Protein AF-A0A485LCG0-F1 (afdb_monomer)

Secondary structure (DSSP, 8-state):
--S-PPPSSPPPHHHHHHHHHHHHHHHHHHHHHHHHHHTT--SHHHHHHHHHHHHH-TT-HHHHHHHHHHHHHHHHH-GGGHHHHHHHHHHHHHHHHHH-TT-HHHHHHHHHHHHTT-S-HHHHHHHHHHHHTT-TT-HHHHHHHHHHHHHTT--HHHHHHHHHHHHHH-TT-HHHHHHHHHHS-SSPPHHHHHHHHHHHHHHHHH-TT-HHHHHHHHHHHHHS---HHHHHHHHHHHHHHHHH-TT-HHHHHHHHHHHHHHTTT-S-HHHHHHHHHHHHHHHHHH-GGGHHHHHHHHHHTT-

Nearest PDB structures (foldseek):
  3c72-assembly1_A  TM=9.030E-01  e=5.458E-13  Rattus norvegicus
  3dra-assembly1_A  TM=8.305E-01  e=5.233E-08  Candida albicans
  3q78-assembly1_A  TM=8.149E-01  e=1.473E-07  Cryptococcus neoformans H99
  3q75-assembly1_A  TM=8.194E-01  e=2.580E-07  Cryptococcus neoformans H99
  4ydo-assembly1_A  TM=7.233E-01  e=8.409E-08  Candida albicans

Sequence (303 aa):
MHGIRKSDVPKTPEEEAAIATHVKQYKEVSSQVMAMKKDRQFDDHALKLSALVVVLNPEFWIIWAFRRDAILHLLRADESRKKELGDAEVKLTMEALMKNPKSYSAWFQRQWIVDQGMADLEKEIRLCDALLNKDERNFHCWNYRRYLSKLAKHAPEQNLAFAAQKITQNFSNYSALHQRTLSLPAPLSLDMFQEEVEMVKQAVFTEPYDQSNWFYYRWLVESFPLDDERLAEETSWIEELVQEEPKAKLAWVTLAHVLEQGMKTSTSPDALQSRCKDIYTSLVDMDVDHKHFYEDRLRALAV

Foldseek 3Di:
DPDDDDDPDDDDPVRVVVVVVVVVVLVVLVVVLVVCLVVVPQDPVNVVSLLVNCLVPVQPLVSLVSPVSSVVVVCVVPVVCLQVSLVVLCVSLVSSCVVPVLRPSSLVSNVVSVVVVSDDLVVLLVVLVVVCVVVVQNVSSLVSNVVSCVVVVPALVVLLVSLVVSCVVPVLRLSSLVSCVVSADQQHDPVRLVVLVVSLLVVCLVPVQRVSSLVSNLVSLVNDQDDPVNLCVVLVSLVVVCVVPVLSLSSLVSSLSSLVSCLVHDPDNPVSLVSSLVSLVVSLVNVVVCNVVSVVVNVVSVD

Structure (mmCIF, N/CA/C/O backbone):
data_AF-A0A485LCG0-F1
#
_entry.id   AF-A0A485LCG0-F1
#
loop_
_atom_site.group_PDB
_atom_site.id
_atom_site.type_symbol
_atom_site.label_atom_id
_atom_site.label_alt_id
_atom_site.label_comp_id
_atom_site.label_asym_id
_atom_site.label_entity_id
_atom_site.label_seq_id
_atom_site.pdbx_PDB_ins_code
_atom_site.Cartn_x
_atom_site.Cartn_y
_atom_site.Cartn_z
_atom_site.occupancy
_atom_site.B_iso_or_equiv
_atom_site.auth_seq_id
_atom_site.auth_comp_id
_atom_site.auth_asym_id
_atom_site.auth_atom_id
_atom_site.pdbx_PDB_model_num
ATOM 1 N N . MET A 1 1 ? -9.086 1.442 -17.944 1.00 56.84 1 MET A N 1
ATOM 2 C CA . MET A 1 1 ? -10.048 2.456 -18.432 1.00 56.84 1 MET A CA 1
ATOM 3 C C . MET A 1 1 ? -10.740 3.083 -17.229 1.00 56.84 1 MET A C 1
ATOM 5 O O . MET A 1 1 ? -11.738 2.549 -16.774 1.00 56.84 1 MET A O 1
ATOM 9 N N . HIS A 1 2 ? -10.196 4.168 -16.675 1.00 67.62 2 HIS A N 1
ATOM 10 C CA . HIS A 1 2 ? -10.807 4.890 -15.550 1.00 67.62 2 HIS A CA 1
ATOM 11 C C . HIS A 1 2 ? -10.712 6.395 -15.804 1.00 67.62 2 HIS A C 1
ATOM 13 O O . HIS A 1 2 ? -9.756 6.839 -16.435 1.00 67.62 2 HIS A O 1
ATOM 19 N N . GLY A 1 3 ? -11.698 7.169 -15.345 1.00 66.38 3 GLY A N 1
ATOM 20 C CA . GLY A 1 3 ? -11.656 8.638 -15.375 1.00 66.38 3 GLY A CA 1
ATOM 21 C C . GLY A 1 3 ? -11.806 9.304 -16.750 1.00 66.38 3 GLY A C 1
ATOM 22 O O . GLY A 1 3 ? -11.784 10.530 -16.820 1.00 66.38 3 GLY A O 1
ATOM 23 N N . ILE A 1 4 ? -11.989 8.543 -17.836 1.00 72.38 4 ILE A N 1
ATOM 24 C CA . ILE A 1 4 ? -12.269 9.113 -19.161 1.00 72.38 4 ILE A CA 1
ATOM 25 C C . ILE A 1 4 ? -13.719 9.594 -19.164 1.00 72.38 4 ILE A C 1
ATOM 27 O O . ILE A 1 4 ? -14.648 8.792 -19.283 1.00 72.38 4 ILE A O 1
ATOM 31 N N . ARG A 1 5 ? -13.913 10.906 -19.012 1.00 75.62 5 ARG A N 1
ATOM 32 C CA . ARG A 1 5 ? -15.220 11.529 -19.234 1.00 75.62 5 ARG A CA 1
ATOM 33 C C . ARG A 1 5 ? -15.597 11.305 -20.694 1.00 75.62 5 ARG A C 1
ATOM 35 O O . ARG A 1 5 ? -14.777 11.545 -21.581 1.00 75.62 5 ARG A O 1
ATOM 42 N N . LYS A 1 6 ? -16.816 10.827 -20.945 1.00 76.56 6 LYS A N 1
ATOM 43 C CA . LYS A 1 6 ? -17.349 10.824 -22.308 1.00 76.56 6 LYS A CA 1
ATOM 44 C C . LYS A 1 6 ? -17.389 12.282 -22.767 1.00 76.56 6 LYS A C 1
ATOM 46 O O . LYS A 1 6 ? -18.001 13.111 -22.103 1.00 76.56 6 LYS A O 1
ATOM 51 N N . SER A 1 7 ? -16.644 12.590 -23.824 1.00 76.75 7 SER A N 1
ATOM 52 C CA . SER A 1 7 ? -16.758 13.873 -24.506 1.00 76.75 7 SER A CA 1
ATOM 53 C C . SER A 1 7 ? -17.939 13.765 -25.453 1.00 76.75 7 SER A C 1
ATOM 55 O O . SER A 1 7 ? -17.928 12.902 -26.330 1.00 76.75 7 SER A O 1
ATOM 57 N N . ASP A 1 8 ? -18.927 14.636 -25.279 1.00 75.75 8 ASP A N 1
ATOM 58 C CA . ASP A 1 8 ? -20.034 14.777 -26.228 1.00 75.75 8 ASP A CA 1
ATOM 59 C C . ASP A 1 8 ? -19.600 15.542 -27.493 1.00 75.75 8 ASP A C 1
ATOM 61 O O . ASP A 1 8 ? -20.319 15.563 -28.489 1.00 75.75 8 ASP A O 1
ATOM 65 N N . VAL A 1 9 ? -18.401 16.141 -27.479 1.00 80.25 9 VAL A N 1
ATOM 66 C CA . VAL A 1 9 ? -17.780 16.749 -28.658 1.00 80.25 9 VAL A CA 1
ATOM 67 C C . VAL A 1 9 ? -17.084 15.649 -29.469 1.00 80.25 9 VAL A C 1
ATOM 69 O O . VAL A 1 9 ? -16.147 15.027 -28.945 1.00 80.25 9 VAL A O 1
ATOM 72 N N . PRO A 1 10 ? -17.522 15.386 -30.717 1.00 81.31 10 PRO A N 1
ATOM 73 C CA . PRO A 1 10 ? -16.840 14.459 -31.606 1.00 81.31 10 PRO A CA 1
ATOM 74 C C . PRO A 1 10 ? -15.455 15.000 -31.964 1.00 81.31 10 PRO A C 1
ATOM 76 O O . PRO A 1 10 ? -15.256 16.208 -32.086 1.00 81.31 10 PRO A O 1
ATOM 79 N N . LYS A 1 11 ? -14.495 14.090 -32.133 1.00 85.25 11 LYS A N 1
ATOM 80 C CA . LYS A 1 11 ? -13.145 14.450 -32.572 1.00 85.25 11 LYS A CA 1
ATOM 81 C C . LYS A 1 11 ? -13.205 15.023 -33.983 1.00 85.25 11 LYS A C 1
ATOM 83 O O . LYS A 1 11 ? -13.984 14.566 -34.817 1.00 85.25 11 LYS A O 1
ATOM 88 N N . THR A 1 12 ? -12.376 16.018 -34.249 1.00 91.00 12 THR A N 1
ATOM 89 C CA . THR A 1 12 ? -12.215 16.561 -35.598 1.00 91.00 12 THR A CA 1
ATOM 90 C C . THR A 1 12 ? -11.563 15.520 -36.523 1.00 91.00 12 THR A C 1
ATOM 92 O O . THR A 1 12 ? -10.814 14.660 -36.047 1.00 91.00 12 THR A O 1
ATOM 95 N N . PRO A 1 13 ? -11.769 15.600 -37.852 1.00 92.19 13 PRO A N 1
ATOM 96 C CA . PRO A 1 13 ? -11.096 14.707 -38.800 1.00 92.19 13 PRO A CA 1
ATOM 97 C C . PRO A 1 13 ? -9.563 14.723 -38.677 1.00 92.19 13 PRO A C 1
ATOM 99 O O . PRO A 1 13 ? -8.912 13.702 -38.891 1.00 92.19 13 PRO A O 1
ATOM 102 N N . GLU A 1 14 ? -8.979 15.865 -38.300 1.00 91.56 14 GLU A N 1
ATOM 103 C CA . GLU A 1 14 ? -7.538 16.008 -38.071 1.00 91.56 14 GLU A CA 1
ATOM 104 C C . GLU A 1 14 ? -7.075 15.232 -36.827 1.00 91.56 14 GLU A C 1
ATOM 106 O O . GLU A 1 14 ? -6.098 14.485 -36.890 1.00 91.56 14 GLU A O 1
ATOM 111 N N . GLU A 1 15 ? -7.808 15.329 -35.714 1.00 89.94 15 GLU A N 1
ATOM 112 C CA . GLU A 1 15 ? -7.524 14.558 -34.497 1.00 89.94 15 GLU A CA 1
ATOM 113 C C . GLU A 1 15 ? -7.682 13.051 -34.725 1.00 89.94 15 GLU A C 1
ATOM 115 O O . GLU A 1 15 ? -6.870 12.256 -34.244 1.00 89.94 15 GLU A O 1
ATOM 120 N N . GLU A 1 16 ? -8.704 12.634 -35.474 1.00 90.69 16 GLU A N 1
ATOM 121 C CA . GLU A 1 16 ? -8.892 11.230 -35.845 1.00 90.69 16 GLU A CA 1
ATOM 122 C C . GLU A 1 16 ? -7.749 10.717 -36.726 1.00 90.69 16 GLU A C 1
ATOM 124 O O . GLU A 1 16 ? -7.210 9.636 -36.464 1.00 90.69 16 GLU A O 1
ATOM 129 N N . ALA A 1 17 ? -7.316 11.506 -37.714 1.00 92.44 17 ALA A N 1
ATOM 130 C CA . ALA A 1 17 ? -6.179 11.174 -38.567 1.00 92.44 17 ALA A CA 1
ATOM 131 C C . ALA A 1 17 ? -4.861 11.088 -37.774 1.00 92.44 17 ALA A C 1
ATOM 133 O O . ALA A 1 17 ? -4.063 10.166 -37.987 1.00 92.44 17 ALA A O 1
ATOM 134 N N . ALA A 1 18 ? -4.643 11.993 -36.815 1.00 91.38 18 ALA A N 1
ATOM 135 C CA . ALA A 1 18 ? -3.481 11.966 -35.929 1.00 91.38 18 ALA A CA 1
ATOM 136 C C . ALA A 1 18 ? -3.475 10.712 -35.037 1.00 91.38 18 ALA A C 1
ATOM 138 O O . ALA A 1 18 ? -2.460 10.016 -34.940 1.00 91.38 18 ALA A O 1
ATOM 139 N N . ILE A 1 19 ? -4.620 10.357 -34.440 1.00 90.06 19 ILE A N 1
ATOM 140 C CA . ILE A 1 19 ? -4.762 9.126 -33.647 1.00 90.06 19 ILE A CA 1
ATOM 141 C C . ILE A 1 19 ? -4.516 7.892 -34.518 1.00 90.06 19 ILE A C 1
ATOM 143 O O . ILE A 1 19 ? -3.767 7.002 -34.113 1.00 90.06 19 ILE A O 1
ATOM 147 N N . ALA A 1 20 ? -5.104 7.830 -35.714 1.00 92.44 20 ALA A N 1
ATOM 148 C CA . ALA A 1 20 ? -4.915 6.713 -36.634 1.00 92.44 20 ALA A CA 1
ATOM 149 C C . ALA A 1 20 ? -3.439 6.543 -37.027 1.00 92.44 20 ALA A C 1
ATOM 151 O O . ALA A 1 20 ? -2.932 5.419 -37.060 1.00 92.44 20 ALA A O 1
ATOM 152 N N . THR A 1 21 ? -2.730 7.653 -37.249 1.00 93.06 21 THR A N 1
ATOM 153 C CA . THR A 1 21 ? -1.294 7.658 -37.556 1.00 93.06 21 THR A CA 1
ATOM 154 C C . THR A 1 21 ? -0.470 7.123 -36.385 1.00 93.06 21 THR A C 1
ATOM 156 O O . THR A 1 21 ? 0.323 6.200 -36.577 1.00 93.06 21 THR A O 1
ATOM 159 N N . HIS A 1 22 ? -0.708 7.609 -35.162 1.00 89.69 22 HIS A N 1
ATOM 160 C CA . HIS A 1 22 ? -0.037 7.092 -33.964 1.00 89.69 22 HIS A CA 1
ATOM 161 C C . HIS A 1 22 ? -0.319 5.602 -33.731 1.00 89.69 22 HIS A C 1
ATOM 163 O O . HIS A 1 22 ? 0.595 4.835 -33.429 1.00 89.69 22 HIS A O 1
ATOM 169 N N . VAL A 1 23 ? -1.566 5.157 -33.916 1.00 92.62 23 VAL A N 1
ATOM 170 C CA . VAL A 1 23 ? -1.937 3.738 -33.792 1.00 92.62 23 VAL A CA 1
ATOM 171 C C . VAL A 1 23 ? -1.219 2.892 -34.843 1.00 92.62 23 VAL A C 1
ATOM 173 O O . VAL A 1 23 ? -0.750 1.798 -34.524 1.00 92.62 23 VAL A O 1
ATOM 176 N N . LYS A 1 24 ? -1.107 3.380 -36.083 1.00 94.44 24 LYS A N 1
ATOM 177 C CA . LYS A 1 24 ? -0.379 2.690 -37.154 1.00 94.44 24 LYS A CA 1
ATOM 178 C C . LYS A 1 24 ? 1.103 2.539 -36.806 1.00 94.44 24 LYS A C 1
ATOM 180 O O . LYS A 1 24 ? 1.608 1.422 -36.854 1.00 94.44 24 LYS A O 1
ATOM 185 N N . GLN A 1 25 ? 1.760 3.621 -36.389 1.00 91.75 25 GLN A N 1
ATOM 186 C CA . GLN A 1 25 ? 3.169 3.604 -35.976 1.00 91.75 25 GLN A CA 1
ATOM 187 C C . GLN A 1 25 ? 3.399 2.656 -34.793 1.00 91.75 25 GLN A C 1
ATOM 189 O O . GLN A 1 25 ? 4.309 1.832 -34.821 1.00 91.75 25 GLN A O 1
ATOM 194 N N . TYR A 1 26 ? 2.532 2.699 -33.778 1.00 94.00 26 TYR A N 1
ATOM 195 C CA . TYR A 1 26 ? 2.613 1.780 -32.642 1.00 94.00 26 TYR A CA 1
ATOM 196 C C . TYR A 1 26 ? 2.467 0.314 -33.075 1.00 94.00 26 TYR A C 1
ATOM 198 O O . TYR A 1 26 ? 3.227 -0.546 -32.625 1.00 94.00 26 TYR A O 1
ATOM 206 N N . LYS A 1 27 ? 1.511 0.005 -33.960 1.00 94.88 27 LYS A N 1
ATOM 207 C CA . LYS A 1 27 ? 1.319 -1.353 -34.494 1.00 94.88 27 LYS A CA 1
ATOM 208 C C . LYS A 1 27 ? 2.540 -1.834 -35.270 1.00 94.88 27 LYS A C 1
ATOM 210 O O . LYS A 1 27 ? 2.922 -2.992 -35.135 1.00 94.88 27 LYS A O 1
ATOM 215 N N . GLU A 1 28 ? 3.156 -0.953 -36.048 1.00 95.56 28 GLU A N 1
ATOM 216 C CA . GLU A 1 28 ? 4.360 -1.264 -36.811 1.00 95.56 28 GLU A CA 1
ATOM 217 C C . GLU A 1 28 ? 5.534 -1.589 -35.879 1.00 95.56 28 GLU A C 1
ATOM 219 O O . GLU A 1 28 ? 6.076 -2.692 -35.942 1.00 95.56 28 GLU A O 1
ATOM 224 N N . VAL A 1 29 ? 5.856 -0.691 -34.942 1.00 95.62 29 VAL A N 1
ATOM 225 C CA . VAL A 1 29 ? 6.961 -0.891 -33.990 1.00 95.62 29 VAL A CA 1
ATOM 226 C C . VAL A 1 29 ? 6.715 -2.108 -33.093 1.00 95.62 29 VAL A C 1
ATOM 228 O O . VAL A 1 29 ? 7.612 -2.926 -32.902 1.00 95.62 29 VAL A O 1
ATOM 231 N N . SER A 1 30 ? 5.496 -2.296 -32.577 1.00 96.62 30 SER A N 1
ATOM 232 C CA . SER A 1 30 ? 5.182 -3.475 -31.755 1.00 96.62 30 SER A CA 1
ATOM 233 C C . SER A 1 30 ? 5.289 -4.786 -32.537 1.00 96.62 30 SER A C 1
ATOM 235 O O . SER A 1 30 ? 5.786 -5.770 -31.991 1.00 96.62 30 SER A O 1
ATOM 237 N N . SER A 1 31 ? 4.906 -4.807 -33.818 1.00 97.31 31 SER A N 1
ATOM 238 C CA . SER A 1 31 ? 5.065 -5.989 -34.677 1.00 97.31 31 SER A CA 1
ATOM 239 C C . SER A 1 31 ? 6.536 -6.311 -34.943 1.00 97.31 31 SER A C 1
ATOM 241 O O . SER A 1 31 ? 6.917 -7.479 -34.880 1.00 97.31 31 SER A O 1
ATOM 243 N N . GLN A 1 32 ? 7.376 -5.294 -35.168 1.00 97.62 32 GLN A N 1
ATOM 244 C CA . GLN A 1 32 ? 8.826 -5.474 -35.308 1.00 97.62 32 GLN A CA 1
ATOM 245 C C . GLN A 1 32 ? 9.438 -6.072 -34.034 1.00 97.62 32 GLN A C 1
ATOM 247 O O . GLN A 1 32 ? 10.143 -7.074 -34.107 1.00 97.62 32 GLN A O 1
ATOM 252 N N . VAL A 1 33 ? 9.104 -5.538 -32.854 1.00 98.00 33 VAL A N 1
ATOM 253 C CA . VAL A 1 33 ? 9.601 -6.076 -31.574 1.00 98.00 33 VAL A CA 1
ATOM 254 C C . VAL A 1 33 ? 9.124 -7.516 -31.344 1.00 98.00 33 VAL A C 1
ATOM 256 O O . VAL A 1 33 ? 9.877 -8.351 -30.845 1.00 98.00 33 VAL A O 1
ATOM 259 N N . MET A 1 34 ? 7.893 -7.852 -31.736 1.00 98.19 34 MET A N 1
ATOM 260 C CA . MET A 1 34 ? 7.388 -9.225 -31.641 1.00 98.19 34 MET A CA 1
ATOM 261 C C . MET A 1 34 ? 8.111 -10.191 -32.592 1.00 98.19 34 MET A C 1
ATOM 263 O O . MET A 1 34 ? 8.341 -11.343 -32.213 1.00 98.19 34 MET A O 1
ATOM 267 N N . ALA A 1 35 ? 8.505 -9.738 -33.786 1.00 98.19 35 ALA A N 1
ATOM 268 C CA . ALA A 1 35 ? 9.360 -10.509 -34.687 1.00 98.19 35 ALA A CA 1
ATOM 269 C C . ALA A 1 35 ? 10.759 -10.717 -34.082 1.00 98.19 35 ALA A C 1
ATOM 271 O O . ALA A 1 35 ? 11.200 -11.856 -33.968 1.00 98.19 35 ALA A O 1
ATOM 272 N N . MET A 1 36 ? 11.387 -9.661 -33.549 1.00 98.19 36 MET A N 1
ATOM 273 C CA . MET A 1 36 ? 12.672 -9.754 -32.834 1.00 98.19 36 MET A CA 1
ATOM 274 C C . MET A 1 36 ? 12.615 -10.751 -31.671 1.00 98.19 36 MET A C 1
ATOM 276 O O . MET A 1 36 ? 13.521 -11.564 -31.494 1.00 98.19 36 MET A O 1
ATOM 280 N N . LYS A 1 37 ? 11.516 -10.749 -30.904 1.00 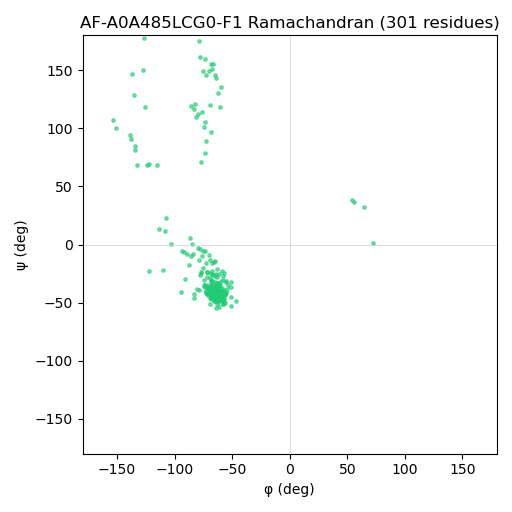97.88 37 LYS A N 1
ATOM 281 C CA . LYS A 1 37 ? 11.274 -11.736 -29.845 1.00 97.88 37 LYS A CA 1
ATOM 282 C C . LYS A 1 37 ? 11.216 -13.163 -30.392 1.00 97.88 37 LYS A C 1
ATOM 284 O O . LYS A 1 37 ? 11.772 -14.067 -29.768 1.00 97.88 37 LYS A O 1
ATOM 289 N N . LYS A 1 38 ? 10.514 -13.384 -31.507 1.00 97.81 38 LYS A N 1
ATOM 290 C CA . LYS A 1 38 ? 10.408 -14.703 -32.151 1.00 97.81 38 LYS A CA 1
ATOM 291 C C . LYS A 1 38 ? 11.780 -15.201 -32.608 1.00 97.81 38 LYS A C 1
ATOM 293 O O . LYS A 1 38 ? 12.104 -16.360 -32.364 1.00 97.81 38 LYS A O 1
ATOM 298 N N . ASP A 1 39 ? 12.582 -14.307 -33.173 1.00 97.88 39 ASP A N 1
ATOM 299 C CA . ASP A 1 39 ? 13.911 -14.612 -33.706 1.00 97.88 39 ASP A CA 1
ATOM 300 C C . ASP A 1 39 ? 15.010 -14.577 -32.627 1.00 97.88 39 ASP A C 1
ATOM 302 O O . ASP A 1 39 ? 16.174 -14.846 -32.911 1.00 97.88 39 ASP A O 1
ATOM 306 N N . ARG A 1 40 ? 14.639 -14.299 -31.365 1.00 97.31 40 ARG A N 1
ATOM 307 C CA . ARG A 1 40 ? 15.541 -14.192 -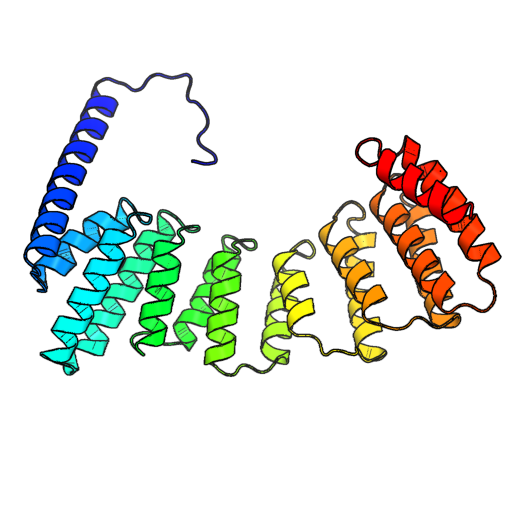30.204 1.00 97.31 40 ARG A CA 1
ATOM 308 C C . ARG A 1 40 ? 16.669 -13.175 -30.420 1.00 97.31 40 ARG A C 1
ATOM 310 O O . ARG A 1 40 ? 17.791 -13.377 -29.959 1.00 97.31 40 ARG A O 1
ATOM 317 N N . GLN A 1 41 ? 16.363 -12.078 -31.106 1.00 97.81 41 GLN A N 1
ATOM 318 C CA . GLN A 1 41 ? 17.291 -10.972 -31.304 1.00 97.81 41 GLN A CA 1
ATOM 319 C C . GLN A 1 41 ? 17.430 -10.178 -29.999 1.00 97.81 41 GLN A C 1
ATOM 321 O O . GLN A 1 41 ? 16.525 -9.448 -29.597 1.00 97.81 41 GLN A O 1
ATOM 326 N N . PHE A 1 42 ? 18.564 -10.352 -29.323 1.00 98.06 42 PHE A N 1
ATOM 327 C CA . PHE A 1 42 ? 18.849 -9.785 -28.005 1.00 98.06 42 PHE A CA 1
ATOM 328 C C . PHE A 1 42 ? 20.008 -8.785 -28.074 1.00 98.06 42 PHE A C 1
ATOM 330 O O . PHE A 1 42 ? 21.099 -9.041 -27.573 1.00 98.06 42 PHE A O 1
ATOM 337 N N . ASP A 1 43 ? 19.769 -7.649 -28.724 1.00 97.69 43 ASP A N 1
ATOM 338 C CA . ASP A 1 43 ? 20.755 -6.585 -28.915 1.00 97.69 43 ASP A CA 1
ATOM 339 C C . ASP A 1 43 ? 20.238 -5.211 -28.441 1.00 97.69 43 ASP A C 1
ATOM 341 O O . ASP A 1 43 ? 19.093 -5.046 -28.005 1.00 97.69 43 ASP A O 1
ATOM 345 N N . ASP A 1 44 ? 21.092 -4.190 -28.526 1.00 98.00 44 ASP A N 1
ATOM 346 C CA . ASP A 1 44 ? 20.736 -2.822 -28.133 1.00 98.00 44 ASP A CA 1
ATOM 347 C C . ASP A 1 44 ? 19.628 -2.219 -29.010 1.00 98.00 44 ASP A C 1
ATOM 349 O O . ASP A 1 44 ? 18.897 -1.324 -28.575 1.00 98.00 44 ASP A O 1
ATOM 353 N N . HIS A 1 45 ? 19.478 -2.692 -30.250 1.00 97.81 45 HIS A N 1
ATOM 354 C CA . HIS A 1 45 ? 18.411 -2.240 -31.135 1.00 97.81 45 HIS A CA 1
ATOM 355 C C . HIS A 1 45 ? 17.048 -2.756 -30.656 1.00 97.81 45 HIS A C 1
ATOM 357 O O . HIS A 1 45 ? 16.099 -1.971 -30.543 1.00 97.81 45 HIS A O 1
ATOM 363 N N . ALA A 1 46 ? 16.978 -4.028 -30.259 1.00 97.56 46 ALA A N 1
ATOM 364 C CA . ALA A 1 46 ? 15.807 -4.627 -29.637 1.00 97.56 46 ALA A CA 1
ATOM 365 C C . ALA A 1 46 ? 15.405 -3.894 -28.347 1.00 97.56 46 ALA A C 1
ATOM 367 O O . ALA A 1 46 ? 14.217 -3.612 -28.145 1.00 97.56 46 ALA A O 1
ATOM 368 N N . LEU A 1 47 ? 16.368 -3.511 -27.497 1.00 98.38 47 LEU A N 1
ATOM 369 C CA . LEU A 1 47 ? 16.090 -2.700 -26.304 1.00 98.38 47 LEU A CA 1
ATOM 370 C C . LEU A 1 47 ? 15.582 -1.294 -26.652 1.00 98.38 47 LEU A C 1
ATOM 372 O O . LEU A 1 47 ? 14.672 -0.798 -25.989 1.00 98.38 47 LEU A O 1
ATOM 376 N N . LYS A 1 48 ? 16.096 -0.644 -27.698 1.00 98.06 48 LYS A N 1
ATOM 377 C CA . LYS A 1 48 ? 15.608 0.683 -28.112 1.00 98.06 48 LYS A CA 1
ATOM 378 C C . LYS A 1 48 ? 14.165 0.640 -28.616 1.00 98.06 48 LYS A C 1
ATOM 380 O O . LYS A 1 48 ? 13.343 1.431 -28.161 1.00 98.06 48 LYS A O 1
ATOM 385 N N . LEU A 1 49 ? 13.826 -0.292 -29.510 1.00 97.69 49 LEU A N 1
ATOM 386 C CA . LEU A 1 49 ? 12.464 -0.377 -30.053 1.00 97.69 49 LEU A CA 1
ATOM 387 C C . LEU A 1 49 ? 11.447 -0.827 -29.004 1.00 97.69 49 LEU A C 1
ATOM 389 O O . LEU A 1 49 ? 10.365 -0.249 -28.901 1.00 97.69 49 LEU A O 1
ATOM 393 N N . SER A 1 50 ? 11.793 -1.822 -28.184 1.00 98.12 50 SER A N 1
ATOM 394 C CA . SER A 1 50 ? 10.885 -2.293 -27.134 1.00 98.12 50 SER A CA 1
ATOM 395 C C . SER A 1 50 ? 10.620 -1.234 -26.059 1.00 98.12 50 SER A C 1
ATOM 397 O O . SER A 1 50 ? 9.530 -1.238 -25.490 1.00 98.12 50 SER A O 1
ATOM 399 N N . ALA A 1 51 ? 11.545 -0.292 -25.826 1.00 98.12 51 ALA A N 1
ATOM 400 C CA . ALA A 1 51 ? 11.338 0.829 -24.908 1.00 98.12 51 ALA A CA 1
ATOM 401 C C . ALA A 1 51 ? 10.183 1.734 -25.370 1.00 98.12 51 ALA A C 1
ATOM 403 O O . ALA A 1 51 ? 9.302 2.068 -24.580 1.00 98.12 51 ALA A O 1
ATOM 404 N N . LEU A 1 52 ? 10.125 2.053 -26.669 1.00 96.31 52 LEU A N 1
ATOM 405 C CA . LEU A 1 52 ? 9.040 2.854 -27.250 1.00 96.31 52 LEU A CA 1
ATOM 406 C C . LEU A 1 52 ? 7.671 2.194 -27.034 1.00 96.31 52 LEU A C 1
ATOM 408 O O . LEU A 1 52 ? 6.693 2.864 -26.702 1.00 96.31 52 LEU A O 1
ATOM 412 N N . VAL A 1 53 ? 7.609 0.869 -27.188 1.00 97.25 53 VAL A N 1
ATOM 413 C CA . VAL A 1 53 ? 6.363 0.108 -27.038 1.00 97.25 53 VAL A CA 1
ATOM 414 C C . VAL A 1 53 ? 5.864 0.144 -25.596 1.00 97.25 53 VAL A C 1
ATOM 416 O O . VAL A 1 53 ? 4.683 0.405 -25.373 1.00 97.25 53 VAL A O 1
ATOM 419 N N . VAL A 1 54 ? 6.743 -0.082 -24.616 1.00 97.56 54 VAL A N 1
ATOM 420 C CA . VAL A 1 54 ? 6.330 -0.166 -23.206 1.00 97.56 54 VAL A CA 1
ATOM 421 C C . VAL A 1 54 ? 6.046 1.190 -22.566 1.00 97.56 54 VAL A C 1
ATOM 423 O O . VAL A 1 54 ? 5.248 1.254 -21.638 1.00 97.56 54 VAL A O 1
ATOM 426 N N . VAL A 1 55 ? 6.621 2.289 -23.067 1.00 95.69 55 VAL A N 1
ATOM 427 C CA . VAL A 1 55 ? 6.221 3.640 -22.626 1.00 95.69 55 VAL A CA 1
ATOM 428 C C . VAL A 1 55 ? 4.812 3.973 -23.116 1.00 95.69 55 VAL A C 1
ATOM 430 O O . VAL A 1 55 ? 4.018 4.553 -22.376 1.00 95.69 55 VAL A O 1
ATOM 433 N N . LEU A 1 56 ? 4.483 3.600 -24.356 1.00 92.94 56 LEU A N 1
ATOM 434 C CA . LEU A 1 56 ? 3.158 3.844 -24.933 1.00 92.94 56 LEU A CA 1
ATOM 435 C C . LEU A 1 56 ? 2.088 2.916 -24.350 1.00 92.94 56 LEU A C 1
ATOM 437 O O . LEU A 1 56 ? 0.954 3.345 -24.141 1.00 92.94 56 LEU A O 1
ATOM 441 N N . ASN A 1 57 ? 2.445 1.664 -24.067 1.00 94.81 57 ASN A N 1
ATOM 442 C CA . ASN A 1 57 ? 1.569 0.691 -23.432 1.00 94.81 57 ASN A CA 1
ATOM 443 C C . ASN A 1 57 ? 2.298 -0.058 -22.301 1.00 94.81 57 ASN A C 1
ATOM 445 O O . ASN A 1 57 ? 2.777 -1.179 -22.512 1.00 94.81 57 ASN A O 1
ATOM 449 N N . PRO A 1 58 ? 2.336 0.523 -21.086 1.00 96.56 58 PRO A N 1
ATOM 450 C CA . PRO A 1 58 ? 2.963 -0.104 -19.925 1.00 96.56 58 PRO A CA 1
ATOM 451 C C . PRO A 1 58 ? 2.394 -1.482 -19.573 1.00 96.56 58 PRO A C 1
ATOM 453 O O . PRO A 1 58 ? 3.117 -2.293 -19.009 1.00 96.56 58 PRO A O 1
ATOM 456 N N . GLU A 1 59 ? 1.151 -1.796 -19.955 1.00 95.50 59 GLU A N 1
ATOM 457 C CA . GLU A 1 59 ? 0.520 -3.102 -19.699 1.00 95.50 59 GLU A CA 1
ATOM 458 C C . GLU A 1 59 ? 0.950 -4.208 -20.667 1.00 95.50 59 GLU A C 1
ATOM 460 O O . GLU A 1 59 ? 0.530 -5.358 -20.513 1.00 95.50 59 GLU A O 1
ATOM 465 N N . PHE A 1 60 ? 1.777 -3.909 -21.673 1.00 96.56 60 PHE A N 1
ATOM 466 C CA . PHE A 1 60 ? 2.213 -4.917 -22.634 1.00 96.56 60 PHE A CA 1
ATOM 467 C C . PHE A 1 60 ? 3.300 -5.835 -22.045 1.00 96.56 60 PHE A C 1
ATOM 469 O O . PHE A 1 60 ? 4.467 -5.811 -22.437 1.00 96.56 60 PHE A O 1
ATOM 476 N N . TRP A 1 61 ? 2.897 -6.687 -21.102 1.00 97.31 61 TRP A N 1
ATOM 477 C CA . TRP A 1 61 ? 3.766 -7.543 -20.290 1.00 97.31 61 TRP A CA 1
ATOM 478 C C . TRP A 1 61 ? 4.704 -8.450 -21.103 1.00 97.31 61 TRP A C 1
ATOM 480 O O . TRP A 1 61 ? 5.824 -8.719 -20.670 1.00 97.31 61 TRP A O 1
ATOM 490 N N . ILE A 1 62 ? 4.286 -8.889 -22.297 1.00 98.12 62 ILE A N 1
ATOM 491 C CA . ILE A 1 62 ? 5.100 -9.727 -23.195 1.00 98.12 62 ILE A CA 1
ATOM 492 C C . ILE A 1 62 ? 6.383 -8.998 -23.605 1.00 98.12 62 ILE A C 1
ATOM 494 O O . ILE A 1 62 ? 7.444 -9.619 -23.692 1.00 98.12 62 ILE A O 1
ATOM 498 N N . ILE A 1 63 ? 6.302 -7.685 -23.828 1.00 98.31 63 ILE A N 1
ATOM 499 C CA . ILE A 1 63 ? 7.459 -6.880 -24.212 1.00 98.31 63 ILE A CA 1
ATOM 500 C C . ILE A 1 63 ? 8.388 -6.692 -23.016 1.00 98.31 63 ILE A C 1
ATOM 502 O O . ILE A 1 63 ? 9.591 -6.865 -23.167 1.00 98.31 63 ILE A O 1
ATOM 506 N N . TRP A 1 64 ? 7.855 -6.452 -21.814 1.00 98.50 64 TRP A N 1
ATOM 507 C CA . TRP A 1 64 ? 8.670 -6.440 -20.594 1.00 98.50 64 TRP A CA 1
ATOM 508 C C . TRP A 1 64 ? 9.401 -7.770 -20.367 1.00 98.50 64 TRP A C 1
ATOM 510 O O . TRP A 1 64 ? 10.575 -7.770 -20.012 1.00 98.50 64 TRP A O 1
ATOM 520 N N . ALA A 1 65 ? 8.749 -8.908 -20.624 1.00 98.44 65 ALA A N 1
ATOM 521 C CA . ALA A 1 65 ? 9.397 -10.218 -20.554 1.00 98.44 65 ALA A CA 1
ATOM 522 C C . ALA A 1 65 ? 10.541 -10.358 -21.568 1.00 98.44 65 ALA A C 1
ATOM 524 O O . ALA A 1 65 ? 11.648 -10.731 -21.190 1.00 98.44 65 ALA A O 1
ATOM 525 N N . PHE A 1 66 ? 10.303 -9.974 -22.825 1.00 98.56 66 PHE A N 1
ATOM 526 C CA . PHE A 1 66 ? 11.342 -9.947 -23.855 1.00 98.56 66 PHE A CA 1
ATOM 527 C C . PHE A 1 66 ? 12.525 -9.045 -23.475 1.00 98.56 66 PHE A C 1
ATOM 529 O O . PHE A 1 66 ? 13.675 -9.427 -23.673 1.00 98.56 66 PHE A O 1
ATOM 536 N N . ARG A 1 67 ? 12.260 -7.877 -22.877 1.00 98.50 67 ARG A N 1
ATOM 537 C CA . ARG A 1 67 ? 13.312 -6.978 -22.389 1.00 98.50 67 ARG A CA 1
ATOM 538 C C . ARG A 1 67 ? 14.186 -7.632 -21.326 1.00 98.50 67 ARG A C 1
ATOM 540 O O . ARG A 1 67 ? 15.402 -7.508 -21.408 1.00 98.50 67 ARG A O 1
ATOM 547 N N . ARG A 1 68 ? 13.597 -8.349 -20.361 1.00 98.69 68 ARG A N 1
ATOM 548 C CA . ARG A 1 68 ? 14.371 -9.094 -19.352 1.00 98.69 68 ARG A CA 1
ATOM 549 C C . ARG A 1 68 ? 15.274 -10.139 -19.998 1.00 98.69 68 ARG A C 1
ATOM 551 O O . ARG A 1 68 ? 16.451 -10.197 -19.657 1.00 98.69 68 ARG A O 1
ATOM 558 N N . ASP A 1 69 ? 14.754 -10.906 -20.956 1.00 98.62 69 ASP A N 1
ATOM 559 C CA . ASP A 1 69 ? 15.546 -11.903 -21.688 1.00 98.62 69 ASP A CA 1
ATOM 560 C C . ASP A 1 69 ? 16.722 -11.252 -22.433 1.00 98.62 69 ASP A C 1
ATOM 562 O O . ASP A 1 69 ? 17.852 -11.740 -22.353 1.00 98.62 69 ASP A O 1
ATOM 566 N N . ALA A 1 70 ? 16.477 -10.120 -23.102 1.00 98.62 70 ALA A N 1
ATOM 567 C CA . ALA A 1 70 ? 17.505 -9.370 -23.816 1.00 98.62 70 ALA A CA 1
ATOM 568 C C . ALA A 1 70 ? 18.576 -8.798 -22.870 1.00 98.62 70 ALA A C 1
ATOM 570 O O . ALA A 1 70 ? 19.767 -8.969 -23.122 1.00 98.62 70 ALA A O 1
ATOM 571 N N . ILE A 1 71 ? 18.176 -8.185 -21.750 1.00 98.75 71 ILE A N 1
ATOM 572 C CA . ILE A 1 71 ? 19.105 -7.660 -20.737 1.00 98.75 71 ILE A CA 1
ATOM 573 C C . ILE A 1 71 ? 19.970 -8.792 -20.171 1.00 98.75 71 ILE A C 1
ATOM 575 O O . ILE A 1 71 ? 21.190 -8.664 -20.126 1.00 98.75 71 ILE A O 1
ATOM 579 N N . LEU A 1 72 ? 19.371 -9.923 -19.786 1.00 98.62 72 LEU A N 1
ATOM 580 C CA . LEU A 1 72 ? 20.123 -11.066 -19.260 1.00 98.62 72 LEU A CA 1
ATOM 581 C C . LEU A 1 72 ? 21.088 -11.652 -20.295 1.00 98.62 72 LEU A C 1
ATOM 583 O O . LEU A 1 72 ? 22.182 -12.077 -19.931 1.00 98.62 72 LEU A O 1
ATOM 587 N N . HIS A 1 73 ? 20.706 -11.684 -21.573 1.00 98.56 73 HIS A N 1
ATOM 588 C CA . HIS A 1 73 ? 21.602 -12.109 -22.646 1.00 98.56 73 HIS A CA 1
ATOM 589 C C . HIS A 1 73 ? 22.816 -11.179 -22.769 1.00 98.56 73 HIS A C 1
ATOM 591 O O . HIS A 1 73 ? 23.947 -11.662 -22.780 1.00 98.56 73 HIS A O 1
ATOM 597 N N . LEU A 1 74 ? 22.590 -9.863 -22.792 1.00 98.44 74 LEU A N 1
ATOM 598 C CA . LEU A 1 74 ? 23.660 -8.867 -22.882 1.00 98.44 74 LEU A CA 1
ATOM 599 C C . LEU A 1 74 ? 24.599 -8.918 -21.672 1.00 98.44 74 LEU A C 1
ATOM 601 O O . LEU A 1 74 ? 25.808 -8.856 -21.851 1.00 98.44 74 LEU A O 1
ATOM 605 N N . LEU A 1 75 ? 24.072 -9.118 -20.460 1.00 98.25 75 LEU A N 1
ATOM 606 C CA . LEU A 1 75 ? 24.892 -9.246 -19.248 1.00 98.25 75 LEU A CA 1
ATOM 607 C C . LEU A 1 75 ? 25.724 -10.529 -19.207 1.00 98.25 75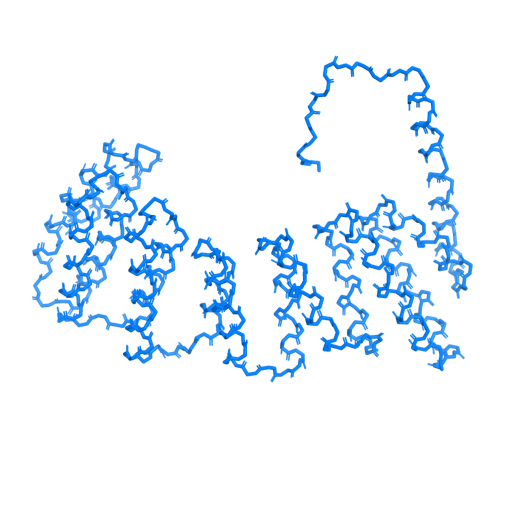 LEU A C 1
ATOM 609 O O . LEU A 1 75 ? 26.808 -10.532 -18.634 1.00 98.25 75 LEU A O 1
ATOM 613 N N . ARG A 1 76 ? 25.243 -11.621 -19.813 1.00 98.19 76 ARG A N 1
ATOM 614 C CA . ARG A 1 76 ? 26.047 -12.844 -19.971 1.00 98.19 76 ARG A CA 1
ATOM 615 C C . ARG A 1 76 ? 27.201 -12.647 -20.948 1.00 98.19 76 ARG A C 1
ATOM 617 O O . ARG A 1 76 ? 28.217 -13.318 -20.806 1.00 98.19 76 ARG A O 1
ATOM 624 N N . ALA A 1 77 ? 27.020 -11.787 -21.949 1.00 97.88 77 ALA A N 1
ATOM 625 C CA . ALA A 1 77 ? 28.064 -11.451 -22.908 1.00 97.88 77 ALA A CA 1
ATOM 626 C C . ALA A 1 77 ? 29.071 -10.444 -22.328 1.00 97.88 77 ALA A C 1
ATOM 628 O O . ALA A 1 77 ? 30.268 -10.581 -22.566 1.00 97.88 77 ALA A O 1
ATOM 629 N N . ASP A 1 78 ? 28.594 -9.460 -21.562 1.00 97.88 78 ASP A N 1
ATOM 630 C CA . ASP A 1 78 ? 29.412 -8.430 -20.925 1.00 97.88 78 ASP A CA 1
ATOM 631 C C . ASP A 1 78 ? 28.766 -7.925 -19.621 1.00 97.88 78 ASP A C 1
ATOM 633 O O . ASP A 1 78 ? 27.860 -7.084 -19.616 1.00 97.88 78 ASP A O 1
ATOM 637 N N . GLU A 1 79 ? 29.260 -8.424 -18.486 1.00 97.56 79 GLU A N 1
ATOM 638 C CA . GLU A 1 79 ? 28.768 -8.050 -17.157 1.00 97.56 79 GLU A CA 1
ATOM 639 C C . GLU A 1 79 ? 29.087 -6.587 -16.798 1.00 97.56 79 GLU A C 1
ATOM 641 O O . GLU A 1 79 ? 28.373 -5.974 -15.999 1.00 97.56 79 GLU A O 1
ATOM 646 N N . SER A 1 80 ? 30.101 -5.971 -17.421 1.00 98.06 80 SER A N 1
ATOM 647 C CA . SER A 1 80 ? 30.481 -4.580 -17.127 1.00 98.06 80 SER A CA 1
ATOM 648 C C . SER A 1 80 ? 29.363 -3.579 -17.461 1.00 98.06 80 SER A C 1
ATOM 650 O O . SER A 1 80 ? 29.274 -2.505 -16.858 1.00 98.06 80 SER A O 1
ATOM 652 N N . ARG A 1 81 ? 28.428 -3.976 -18.336 1.00 97.81 81 ARG A N 1
ATOM 653 C CA . ARG A 1 81 ? 27.245 -3.200 -18.735 1.00 97.81 81 ARG A CA 1
ATOM 654 C C . ARG A 1 81 ? 26.135 -3.164 -17.688 1.00 97.81 81 ARG A C 1
ATOM 656 O O . ARG A 1 81 ? 25.150 -2.449 -17.871 1.00 97.81 81 ARG A O 1
ATOM 663 N N . LYS A 1 82 ? 26.261 -3.898 -16.575 1.00 98.19 82 LYS A N 1
ATOM 664 C CA . LYS A 1 82 ? 25.222 -4.005 -15.534 1.00 98.19 82 LYS A CA 1
ATOM 665 C C . LYS A 1 82 ? 24.702 -2.656 -15.055 1.00 98.19 82 LYS A C 1
ATOM 667 O O . LYS A 1 82 ? 23.491 -2.466 -14.956 1.00 98.19 82 LYS A O 1
ATOM 672 N N . LYS A 1 83 ? 25.608 -1.711 -14.802 1.00 97.69 83 LYS A N 1
ATOM 673 C CA . LYS A 1 83 ? 25.236 -0.370 -14.345 1.00 97.69 83 LYS A CA 1
ATOM 674 C C . LYS A 1 83 ? 24.510 0.428 -15.433 1.00 97.69 83 LYS A C 1
ATOM 676 O O . LYS A 1 83 ? 23.474 1.016 -15.156 1.00 97.69 83 LYS A O 1
ATOM 681 N N . GLU A 1 84 ? 25.036 0.428 -16.656 1.00 98.00 84 GLU A N 1
ATOM 682 C CA . GLU A 1 84 ? 24.452 1.126 -17.812 1.00 98.00 84 GLU A CA 1
ATOM 683 C C . GLU A 1 84 ? 23.019 0.646 -18.090 1.00 98.00 84 GLU A C 1
ATOM 685 O O . GLU A 1 84 ? 22.090 1.452 -18.164 1.00 98.00 84 GLU A O 1
ATOM 690 N N . LEU A 1 85 ? 22.833 -0.674 -18.190 1.00 98.50 85 LEU A N 1
ATOM 691 C CA . LEU A 1 85 ? 21.536 -1.291 -18.462 1.00 98.50 85 LEU A CA 1
ATOM 692 C C . LEU A 1 85 ? 20.555 -1.077 -17.303 1.00 98.50 85 LEU A C 1
ATOM 694 O O . LEU A 1 85 ? 19.375 -0.827 -17.540 1.00 98.50 85 LEU A O 1
ATOM 698 N N . GLY A 1 86 ? 21.041 -1.128 -16.059 1.00 98.38 86 GLY A N 1
ATOM 699 C CA . GLY A 1 86 ? 20.252 -0.821 -14.867 1.00 98.38 86 GLY A CA 1
ATOM 700 C C . GLY A 1 86 ? 19.734 0.611 -14.869 1.00 98.38 86 GLY A C 1
ATOM 701 O O . GLY A 1 86 ? 18.525 0.827 -14.801 1.00 98.38 86 GLY A O 1
ATOM 702 N N . ASP A 1 87 ? 20.628 1.588 -15.037 1.00 98.31 87 ASP A N 1
ATOM 703 C CA . ASP A 1 87 ? 20.276 3.011 -15.064 1.00 98.31 87 ASP A CA 1
ATOM 704 C C . ASP A 1 87 ? 19.264 3.322 -16.186 1.00 98.31 87 ASP A C 1
ATOM 706 O O . ASP A 1 87 ? 18.292 4.059 -15.975 1.00 98.31 87 ASP A O 1
ATOM 710 N N . ALA A 1 88 ? 19.444 2.722 -17.369 1.00 98.44 88 ALA A N 1
ATOM 711 C CA . ALA A 1 88 ? 18.514 2.863 -18.487 1.00 98.44 88 ALA A CA 1
ATOM 712 C C . ALA A 1 88 ? 17.129 2.261 -18.181 1.00 98.44 88 ALA A C 1
ATOM 714 O O . ALA A 1 88 ? 16.105 2.892 -18.459 1.00 98.44 88 ALA A O 1
ATOM 715 N N . GLU A 1 89 ? 17.075 1.071 -17.578 1.00 98.38 89 GLU A N 1
ATOM 716 C CA . GLU A 1 89 ? 15.815 0.375 -17.297 1.00 98.38 89 GLU A CA 1
ATOM 717 C C . GLU A 1 89 ? 15.035 1.021 -16.134 1.00 98.38 89 GLU A C 1
ATOM 719 O O . GLU A 1 89 ? 13.804 1.126 -16.173 1.00 98.38 89 GLU A O 1
ATOM 724 N N . VAL A 1 90 ? 15.734 1.541 -15.120 1.00 98.19 90 VAL A N 1
ATOM 725 C CA . VAL A 1 90 ? 15.143 2.336 -14.027 1.00 98.19 90 VAL A CA 1
ATOM 726 C C . VAL A 1 90 ? 14.492 3.607 -14.577 1.00 98.19 90 VAL A C 1
ATOM 728 O O . VAL A 1 90 ? 13.385 3.971 -14.160 1.00 98.19 90 VAL A O 1
ATOM 731 N N . LYS A 1 91 ? 15.142 4.278 -15.537 1.00 98.38 91 LYS A N 1
ATOM 732 C CA . LYS A 1 91 ? 14.571 5.450 -16.213 1.00 98.38 91 LYS A CA 1
ATOM 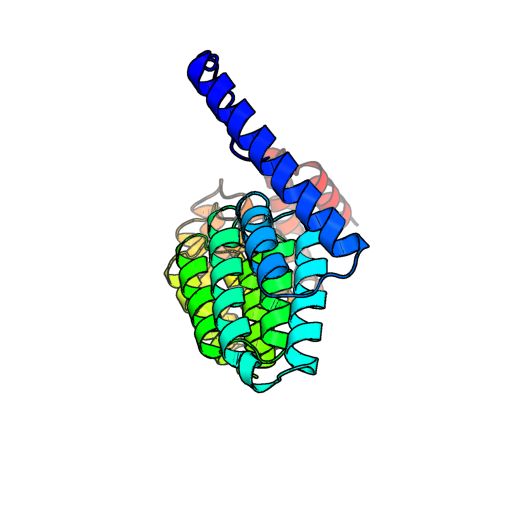733 C C . LYS A 1 91 ? 13.343 5.070 -17.041 1.00 98.38 91 LYS A C 1
ATOM 735 O O . LYS A 1 91 ? 12.303 5.713 -16.913 1.00 98.38 91 LYS A O 1
ATOM 740 N N . LEU A 1 92 ? 13.432 3.999 -17.827 1.00 98.56 92 LEU A N 1
ATOM 741 C CA . LEU A 1 92 ? 12.334 3.532 -18.673 1.00 98.56 92 LEU A CA 1
ATOM 742 C C . LEU A 1 92 ? 11.084 3.163 -17.864 1.00 98.56 92 LEU A C 1
ATOM 744 O O . LEU A 1 92 ? 9.973 3.570 -18.203 1.00 98.56 92 LEU A O 1
ATOM 748 N N . THR A 1 93 ? 11.253 2.406 -16.779 1.00 98.19 93 THR A N 1
ATOM 749 C CA . THR A 1 93 ? 10.130 2.047 -15.901 1.00 98.19 93 THR A CA 1
ATOM 750 C C . THR A 1 93 ? 9.509 3.285 -15.255 1.00 98.19 93 THR A C 1
ATOM 752 O O . THR A 1 93 ? 8.291 3.334 -15.112 1.00 98.19 93 THR A O 1
ATOM 755 N N . MET A 1 94 ? 10.298 4.320 -14.943 1.00 97.81 94 MET A N 1
ATOM 756 C CA . MET A 1 94 ? 9.758 5.591 -14.455 1.00 97.81 94 MET A CA 1
ATOM 757 C C . MET A 1 94 ? 8.939 6.315 -15.533 1.00 97.81 94 MET A C 1
ATOM 759 O O . MET A 1 94 ? 7.844 6.791 -15.246 1.00 97.81 94 MET A O 1
ATOM 763 N N . GLU A 1 95 ? 9.414 6.366 -16.780 1.00 97.94 95 GLU A N 1
ATOM 764 C CA . GLU A 1 95 ? 8.655 6.944 -17.900 1.00 97.94 95 GLU A CA 1
ATOM 765 C C . GLU A 1 95 ? 7.317 6.218 -18.115 1.00 97.94 95 GLU A C 1
ATOM 767 O O . GLU A 1 95 ? 6.275 6.861 -18.270 1.00 97.94 95 GLU A O 1
ATOM 772 N N . ALA A 1 96 ? 7.322 4.884 -18.039 1.00 97.69 96 ALA A N 1
ATOM 773 C CA . ALA A 1 96 ? 6.114 4.068 -18.117 1.00 97.69 96 ALA A CA 1
ATOM 774 C C . ALA A 1 96 ? 5.154 4.327 -16.938 1.00 9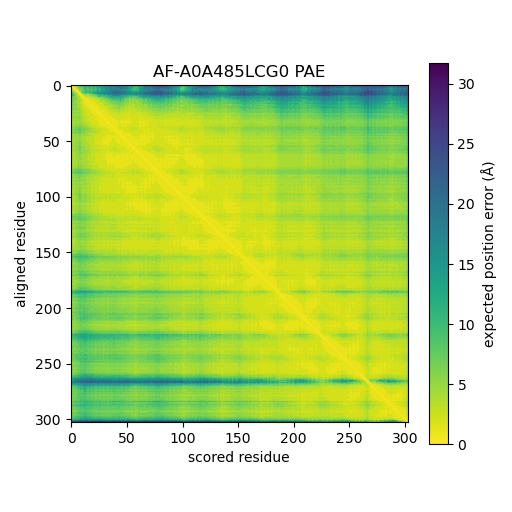7.69 96 ALA A C 1
ATOM 776 O O . ALA A 1 96 ? 3.951 4.492 -17.148 1.00 97.69 96 ALA 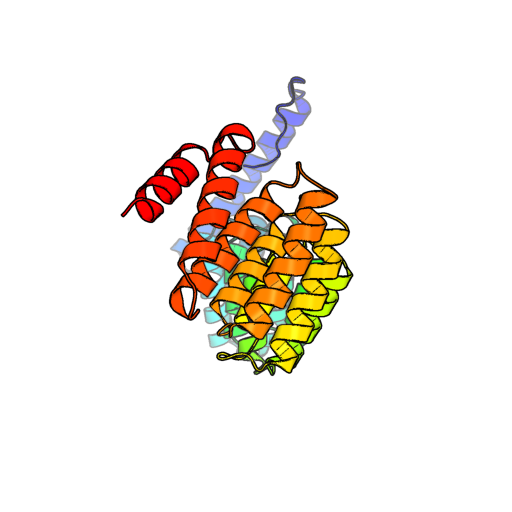A O 1
ATOM 777 N N . LEU A 1 97 ? 5.666 4.433 -15.706 1.00 96.88 97 LEU A N 1
ATOM 778 C CA . LEU A 1 97 ? 4.862 4.736 -14.514 1.00 96.88 97 LEU A CA 1
ATOM 779 C C . LEU A 1 97 ? 4.296 6.160 -14.527 1.00 96.88 97 LEU A C 1
ATOM 781 O O . LEU A 1 97 ? 3.190 6.382 -14.042 1.00 96.88 97 LEU A O 1
ATOM 785 N N . MET A 1 98 ? 4.991 7.122 -15.132 1.00 94.88 98 MET A N 1
ATOM 786 C CA . MET A 1 98 ? 4.445 8.467 -15.335 1.00 94.88 98 MET A CA 1
ATOM 787 C C . MET A 1 98 ? 3.269 8.480 -16.323 1.00 94.88 98 MET A C 1
ATOM 789 O O . MET A 1 98 ? 2.419 9.365 -16.239 1.00 94.88 98 MET A O 1
ATOM 793 N N . LYS A 1 99 ? 3.193 7.508 -17.244 1.00 93.12 99 LYS A N 1
ATOM 794 C CA . LYS A 1 99 ? 2.039 7.310 -18.140 1.00 93.12 99 LYS A CA 1
ATOM 795 C C . LYS A 1 99 ? 0.919 6.514 -17.475 1.00 93.12 99 LYS A C 1
ATOM 797 O O . LYS A 1 99 ? -0.247 6.869 -17.623 1.00 93.12 99 LYS A O 1
ATOM 802 N N . ASN A 1 100 ? 1.266 5.451 -16.754 1.00 95.00 100 ASN A N 1
ATOM 803 C CA . ASN A 1 100 ? 0.326 4.637 -15.994 1.00 95.00 100 ASN A CA 1
ATOM 804 C C . ASN A 1 100 ? 0.915 4.255 -14.620 1.00 95.00 100 ASN A C 1
ATOM 806 O O . ASN A 1 100 ? 1.578 3.220 -14.504 1.00 95.00 100 ASN A O 1
ATOM 810 N N . PRO A 1 101 ? 0.632 5.027 -13.553 1.00 95.50 101 PRO A N 1
ATOM 811 C CA . PRO A 1 101 ? 1.199 4.784 -12.222 1.00 95.50 101 PRO A CA 1
ATOM 812 C C . PRO A 1 101 ? 0.640 3.528 -11.539 1.00 95.50 101 PRO A C 1
ATOM 814 O O . PRO A 1 101 ? 1.144 3.114 -10.492 1.00 95.50 101 PRO A O 1
ATOM 817 N N . LYS A 1 102 ? -0.399 2.918 -12.123 1.00 95.12 102 LYS A N 1
ATOM 818 C CA . LYS A 1 102 ? -1.052 1.689 -11.653 1.00 95.12 102 LYS A CA 1
ATOM 819 C C . LYS A 1 102 ? -0.720 0.486 -12.542 1.00 95.12 102 LYS A C 1
ATOM 821 O O . LYS A 1 102 ? -1.485 -0.471 -12.619 1.00 95.12 102 LYS A O 1
ATOM 826 N N . SER A 1 103 ? 0.403 0.554 -13.260 1.00 97.00 103 SER A N 1
ATOM 827 C CA . SER A 1 103 ? 0.824 -0.523 -14.146 1.00 97.00 103 SER A CA 1
ATOM 828 C C . SER A 1 103 ? 1.495 -1.661 -13.395 1.00 97.00 103 SER A C 1
ATOM 830 O O . SER A 1 103 ? 2.619 -1.514 -12.914 1.00 97.00 103 SER A O 1
ATOM 832 N N . TYR A 1 104 ? 0.845 -2.825 -13.350 1.00 97.56 104 TYR A N 1
ATOM 833 C CA . TYR A 1 104 ? 1.435 -4.022 -12.745 1.00 97.56 104 TYR A CA 1
ATOM 834 C C . TYR A 1 104 ? 2.748 -4.405 -13.422 1.00 97.56 104 TYR A C 1
ATOM 836 O O . TYR A 1 104 ? 3.728 -4.706 -12.746 1.00 97.56 104 TYR A O 1
ATOM 844 N N . SER A 1 105 ? 2.777 -4.365 -14.753 1.00 98.06 105 SER A N 1
ATOM 845 C CA . SER A 1 105 ? 3.943 -4.797 -15.523 1.00 98.06 105 SER A CA 1
ATOM 846 C C . SER A 1 105 ? 5.148 -3.878 -15.315 1.00 98.06 105 SER A C 1
ATOM 848 O O . SER A 1 105 ? 6.265 -4.375 -15.180 1.00 98.06 105 SER A O 1
ATOM 850 N N . ALA A 1 106 ? 4.934 -2.559 -15.230 1.00 98.25 106 ALA A N 1
ATOM 851 C CA . ALA A 1 106 ? 6.016 -1.608 -14.977 1.00 98.25 106 ALA A CA 1
ATOM 852 C C . ALA A 1 106 ? 6.565 -1.725 -13.544 1.00 98.25 106 ALA A C 1
ATOM 854 O O . ALA A 1 106 ? 7.782 -1.751 -13.361 1.00 98.25 106 ALA A O 1
ATOM 855 N N . TRP A 1 107 ? 5.694 -1.865 -12.534 1.00 98.50 107 TRP A N 1
ATOM 856 C CA . TRP A 1 107 ? 6.121 -2.11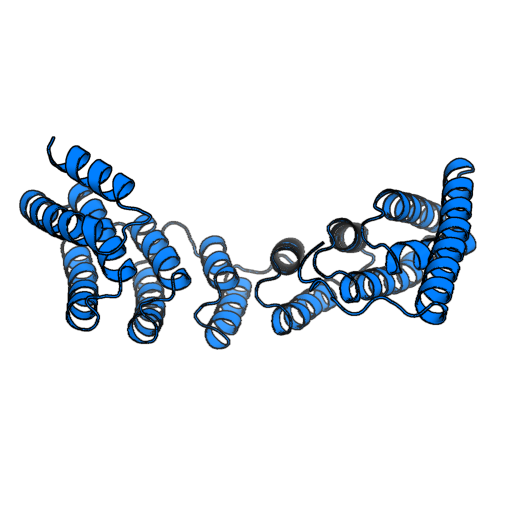0 -11.149 1.00 98.50 107 TRP A CA 1
ATOM 857 C C . TRP A 1 107 ? 6.858 -3.444 -11.000 1.00 98.50 107 TRP A C 1
ATOM 859 O O . TRP A 1 107 ? 7.901 -3.496 -10.352 1.00 98.50 107 TRP A O 1
ATOM 869 N N . PHE A 1 108 ? 6.369 -4.505 -11.647 1.00 98.44 108 PHE A N 1
ATOM 870 C CA . PHE A 1 108 ? 7.033 -5.807 -11.652 1.00 98.44 108 PHE A CA 1
ATOM 871 C C . PHE A 1 108 ? 8.407 -5.748 -12.326 1.00 98.44 108 PHE A C 1
ATOM 873 O O . PHE A 1 108 ? 9.371 -6.296 -11.798 1.00 98.44 108 PHE A O 1
ATOM 880 N N . GLN A 1 109 ? 8.524 -5.046 -13.459 1.00 98.56 109 GLN A N 1
ATOM 881 C CA . GLN A 1 109 ? 9.823 -4.828 -14.089 1.00 98.56 109 GLN A CA 1
ATOM 882 C C . GLN A 1 109 ? 10.768 -4.089 -13.141 1.00 98.56 109 GLN A C 1
ATOM 884 O O . GLN A 1 109 ? 11.920 -4.484 -13.007 1.00 98.56 109 GLN A O 1
ATOM 889 N N . ARG A 1 110 ? 10.283 -3.054 -12.451 1.00 98.25 110 ARG A N 1
ATOM 890 C CA . ARG A 1 110 ? 11.098 -2.282 -11.511 1.00 98.25 110 ARG A CA 1
ATOM 891 C C . ARG A 1 110 ? 11.605 -3.134 -10.344 1.00 98.25 110 ARG A C 1
ATOM 893 O O . ARG A 1 110 ? 12.794 -3.094 -10.044 1.00 98.25 110 ARG A O 1
ATOM 900 N N . GLN A 1 111 ? 10.741 -3.976 -9.775 1.00 98.56 111 GLN A N 1
ATOM 901 C CA . GLN A 1 111 ? 11.127 -4.979 -8.780 1.00 98.56 111 GLN A CA 1
ATOM 902 C C . GLN A 1 111 ? 12.181 -5.949 -9.321 1.00 98.56 111 GLN A C 1
ATOM 904 O O . GLN A 1 111 ? 13.186 -6.187 -8.660 1.00 98.56 111 GLN A O 1
ATOM 909 N N . TRP A 1 112 ? 12.013 -6.440 -10.551 1.00 98.69 112 TRP A N 1
ATOM 910 C CA . TRP A 1 112 ? 12.993 -7.325 -11.173 1.00 98.69 112 TRP A CA 1
ATOM 911 C C . TRP A 1 112 ? 14.376 -6.666 -11.320 1.00 98.69 112 TRP A C 1
ATOM 913 O O . TRP A 1 112 ? 15.382 -7.320 -11.058 1.00 98.69 112 TRP A O 1
ATOM 923 N N . ILE A 1 113 ? 14.453 -5.376 -11.674 1.00 98.44 113 ILE A N 1
ATOM 924 C CA . ILE A 1 113 ? 15.732 -4.638 -11.746 1.00 98.44 113 ILE A CA 1
ATOM 925 C C . ILE A 1 113 ? 16.427 -4.627 -10.374 1.00 98.44 113 ILE A C 1
ATOM 927 O O . ILE A 1 113 ? 17.641 -4.842 -10.293 1.00 98.44 113 ILE A O 1
ATOM 931 N N . VAL A 1 114 ? 15.667 -4.407 -9.295 1.00 98.44 114 VAL A N 1
ATOM 932 C CA . VAL A 1 114 ? 16.185 -4.466 -7.919 1.00 98.44 114 VAL A CA 1
ATOM 933 C C . VAL A 1 114 ? 16.673 -5.875 -7.581 1.00 98.44 114 VAL A C 1
ATOM 935 O O . VAL A 1 114 ? 17.799 -6.016 -7.109 1.00 98.44 114 VAL A O 1
ATOM 938 N N . ASP A 1 115 ? 15.895 -6.915 -7.901 1.00 98.19 115 ASP A N 1
ATOM 939 C CA . ASP A 1 115 ? 16.277 -8.319 -7.680 1.00 98.19 115 ASP A CA 1
ATOM 940 C C . ASP A 1 115 ? 17.572 -8.700 -8.428 1.00 98.19 115 ASP A C 1
ATOM 942 O O . ASP A 1 115 ? 18.351 -9.520 -7.946 1.00 98.19 115 ASP A O 1
ATOM 946 N N . GLN A 1 116 ? 17.844 -8.096 -9.592 1.00 97.81 116 GLN A N 1
ATOM 947 C CA . GLN A 1 116 ? 19.104 -8.296 -10.325 1.00 97.81 116 GLN A CA 1
ATOM 948 C C . GLN A 1 116 ? 20.294 -7.511 -9.740 1.00 97.81 116 GLN A C 1
ATOM 950 O O . GLN A 1 116 ? 21.420 -7.627 -10.237 1.00 97.81 116 GLN A O 1
ATOM 955 N N . GLY A 1 117 ? 20.085 -6.692 -8.706 1.00 97.50 117 GLY A N 1
ATOM 956 C CA . GLY A 1 117 ? 21.102 -5.789 -8.161 1.00 97.50 117 GLY A CA 1
ATOM 957 C C . GLY A 1 117 ? 21.517 -4.709 -9.162 1.00 97.50 117 GLY A C 1
ATOM 958 O O . GLY A 1 117 ? 22.688 -4.340 -9.224 1.00 97.50 117 GLY A O 1
ATOM 959 N N . MET A 1 118 ? 20.581 -4.272 -10.009 1.00 97.81 118 MET A N 1
ATOM 960 C CA . MET A 1 118 ? 20.795 -3.271 -11.062 1.00 97.81 118 MET A CA 1
ATOM 961 C C . MET A 1 118 ? 20.232 -1.890 -10.693 1.00 97.81 118 MET A C 1
ATOM 963 O O . MET A 1 118 ? 20.329 -0.959 -11.488 1.00 97.81 118 MET A O 1
ATOM 967 N N . ALA A 1 119 ? 19.649 -1.747 -9.501 1.00 97.56 119 ALA A N 1
ATOM 968 C CA . ALA A 1 119 ? 19.119 -0.494 -8.980 1.00 97.56 119 ALA A CA 1
ATOM 969 C C . ALA A 1 119 ? 19.690 -0.184 -7.589 1.00 97.56 119 ALA A C 1
ATOM 971 O O . ALA A 1 119 ? 20.011 -1.078 -6.806 1.00 97.56 119 ALA A O 1
ATOM 972 N N . ASP A 1 120 ? 19.797 1.107 -7.291 1.00 96.12 120 ASP A N 1
ATOM 973 C CA . ASP A 1 120 ? 20.195 1.622 -5.983 1.00 96.12 120 ASP A CA 1
ATOM 974 C C . ASP A 1 120 ? 18.980 1.616 -5.047 1.00 96.12 120 ASP A C 1
ATOM 976 O O . ASP A 1 120 ? 18.040 2.393 -5.221 1.00 96.12 120 ASP A O 1
ATOM 980 N N . LEU A 1 121 ? 19.007 0.719 -4.062 1.00 96.12 121 LEU A N 1
ATOM 981 C CA . LEU A 1 121 ? 17.895 0.467 -3.145 1.00 96.12 121 LEU A CA 1
ATOM 982 C C . LEU A 1 121 ? 17.439 1.725 -2.395 1.00 96.12 121 LEU A C 1
ATOM 984 O O . LEU A 1 121 ? 16.245 1.965 -2.232 1.00 96.12 121 LEU A O 1
ATOM 988 N N . GLU A 1 122 ? 18.386 2.557 -1.986 1.00 94.38 122 GLU A N 1
ATOM 989 C CA . GLU A 1 122 ? 18.123 3.758 -1.206 1.00 94.38 122 GLU A CA 1
ATOM 990 C C . GLU A 1 122 ? 17.515 4.869 -2.087 1.00 94.38 122 GLU A C 1
ATOM 992 O O . GLU A 1 122 ? 16.606 5.593 -1.671 1.00 94.38 122 GLU A O 1
ATOM 997 N N . LYS A 1 123 ? 17.927 4.970 -3.359 1.00 96.94 123 LYS A N 1
ATOM 998 C CA . LYS A 1 123 ? 17.227 5.824 -4.339 1.00 96.94 123 LYS A CA 1
ATOM 999 C C . LYS A 1 123 ? 15.806 5.341 -4.615 1.00 96.94 123 LYS A C 1
ATOM 1001 O O . LYS A 1 123 ? 14.913 6.176 -4.743 1.00 96.94 123 LYS A O 1
ATOM 1006 N N . GLU A 1 124 ? 15.590 4.031 -4.689 1.00 98.25 124 GLU A N 1
ATOM 1007 C CA . GLU A 1 124 ? 14.264 3.452 -4.920 1.00 98.25 124 GLU A CA 1
ATOM 1008 C C . GLU A 1 124 ? 13.310 3.698 -3.740 1.00 98.25 124 GLU A C 1
ATOM 1010 O O . GLU A 1 124 ? 12.137 4.006 -3.950 1.00 98.25 124 GLU A O 1
ATOM 1015 N N . ILE A 1 125 ? 13.808 3.659 -2.500 1.00 97.25 125 ILE A N 1
ATOM 1016 C CA . ILE A 1 125 ? 13.017 4.002 -1.308 1.00 97.25 125 ILE A CA 1
ATOM 1017 C C . ILE A 1 125 ? 12.614 5.482 -1.335 1.00 97.25 125 ILE A C 1
ATOM 1019 O O . ILE A 1 125 ? 11.429 5.793 -1.208 1.00 97.25 125 ILE A O 1
ATOM 1023 N N . ARG A 1 126 ? 13.554 6.400 -1.603 1.00 96.38 126 ARG A N 1
ATOM 1024 C CA . ARG A 1 126 ? 13.232 7.836 -1.740 1.00 96.38 126 ARG A CA 1
ATOM 1025 C C . ARG A 1 126 ? 12.274 8.129 -2.893 1.00 96.38 126 ARG A C 1
ATOM 1027 O O . ARG A 1 126 ? 11.462 9.051 -2.807 1.00 96.38 126 ARG A O 1
ATOM 1034 N N . LEU A 1 127 ? 12.352 7.361 -3.980 1.00 97.06 127 LEU A N 1
ATOM 1035 C CA . LEU A 1 127 ? 11.396 7.470 -5.077 1.00 97.06 127 LEU A CA 1
ATOM 1036 C C . LEU A 1 127 ? 9.978 7.136 -4.607 1.00 97.06 127 LEU A C 1
ATOM 1038 O O . LEU A 1 127 ? 9.051 7.870 -4.952 1.00 97.06 127 LEU A O 1
ATOM 1042 N N . CYS A 1 128 ? 9.800 6.070 -3.821 1.00 98.12 128 CYS A N 1
ATOM 1043 C CA . CYS A 1 128 ? 8.496 5.735 -3.249 1.00 98.12 128 CYS A CA 1
ATOM 1044 C C . CYS A 1 128 ? 7.928 6.899 -2.439 1.00 98.12 128 CYS A C 1
ATOM 1046 O O . CYS A 1 128 ? 6.754 7.227 -2.592 1.00 98.12 128 CYS A O 1
ATOM 1048 N N . ASP A 1 129 ? 8.753 7.566 -1.635 1.00 96.12 129 ASP A N 1
ATOM 1049 C CA . ASP A 1 129 ? 8.316 8.707 -0.833 1.00 96.12 129 ASP A CA 1
ATOM 1050 C C . ASP A 1 129 ? 7.804 9.852 -1.726 1.00 96.12 129 ASP A C 1
ATOM 1052 O O . ASP A 1 129 ? 6.731 10.410 -1.472 1.00 96.12 129 ASP A O 1
ATOM 1056 N N . ALA A 1 130 ? 8.516 10.143 -2.822 1.00 96.56 130 ALA A N 1
ATOM 1057 C CA . ALA A 1 130 ? 8.121 11.146 -3.809 1.00 96.56 130 ALA A CA 1
ATOM 1058 C C . ALA A 1 130 ? 6.842 10.766 -4.577 1.00 96.56 130 ALA A C 1
ATOM 1060 O O . ALA A 1 130 ? 5.996 11.626 -4.829 1.00 96.56 130 ALA A O 1
ATOM 1061 N N . LEU A 1 131 ? 6.673 9.494 -4.944 1.00 97.31 131 LEU A N 1
ATOM 1062 C CA . LEU A 1 131 ? 5.470 9.005 -5.625 1.00 97.31 131 LEU A CA 1
ATOM 1063 C C . LEU A 1 131 ? 4.255 9.000 -4.690 1.00 97.31 131 LEU A C 1
ATOM 1065 O O . LEU A 1 131 ? 3.175 9.421 -5.099 1.00 97.31 131 LEU A O 1
ATOM 1069 N N . LEU A 1 132 ? 4.439 8.628 -3.423 1.00 97.88 132 LEU A N 1
ATOM 1070 C CA . LEU A 1 132 ? 3.397 8.669 -2.394 1.00 97.88 132 LEU A CA 1
ATOM 1071 C C . LEU A 1 132 ? 3.061 10.090 -1.929 1.00 97.88 132 LEU A C 1
ATOM 1073 O O . LEU A 1 132 ? 2.029 10.286 -1.306 1.00 97.88 132 LEU A O 1
ATOM 1077 N N . ASN A 1 133 ? 3.901 11.092 -2.204 1.00 95.94 133 ASN A N 1
ATOM 1078 C CA . ASN A 1 133 ? 3.507 12.500 -2.059 1.00 95.94 133 ASN A CA 1
ATOM 1079 C C . ASN A 1 133 ? 2.580 12.962 -3.200 1.00 95.94 133 ASN A C 1
ATOM 1081 O O . ASN A 1 133 ? 1.897 13.969 -3.055 1.00 95.94 133 ASN A O 1
ATOM 1085 N N . LYS A 1 134 ? 2.566 12.261 -4.344 1.00 95.25 134 LYS A N 1
ATOM 1086 C CA . LYS A 1 134 ? 1.693 12.577 -5.490 1.00 95.25 134 LYS A CA 1
ATOM 1087 C C . LYS A 1 134 ? 0.386 11.788 -5.476 1.00 95.25 134 LYS A C 1
ATOM 1089 O O . LYS A 1 134 ? -0.653 12.333 -5.827 1.00 95.25 134 LYS A O 1
ATOM 1094 N N . ASP A 1 135 ? 0.449 10.510 -5.117 1.00 96.44 135 ASP A N 1
ATOM 1095 C CA . ASP A 1 135 ? -0.710 9.635 -4.930 1.00 96.44 135 ASP A CA 1
ATOM 1096 C C . ASP A 1 135 ? -0.490 8.796 -3.672 1.00 96.44 135 ASP A C 1
ATOM 1098 O O . ASP A 1 135 ? 0.101 7.713 -3.698 1.00 96.44 135 ASP A O 1
ATOM 1102 N N . GLU A 1 136 ? -0.964 9.324 -2.550 1.00 96.69 136 GLU A N 1
ATOM 1103 C CA . GLU A 1 136 ? -0.766 8.744 -1.223 1.00 96.69 136 GLU A CA 1
ATOM 1104 C C . GLU A 1 136 ? -1.467 7.387 -1.033 1.00 96.69 136 GLU A C 1
ATOM 1106 O O . GLU A 1 136 ? -1.155 6.663 -0.087 1.00 96.69 136 GLU A O 1
ATOM 1111 N N . ARG A 1 137 ? -2.396 7.032 -1.935 1.00 94.81 137 ARG A N 1
ATOM 1112 C CA . ARG A 1 137 ? -3.178 5.786 -1.917 1.00 94.81 137 ARG A CA 1
ATOM 1113 C C . ARG A 1 137 ? -2.752 4.811 -3.014 1.00 94.81 137 ARG A C 1
ATOM 1115 O O . ARG A 1 137 ? -3.437 3.815 -3.260 1.00 94.81 137 ARG A O 1
ATOM 1122 N N . ASN A 1 138 ? -1.624 5.057 -3.686 1.00 97.62 138 ASN A N 1
ATOM 1123 C CA . ASN A 1 138 ? -1.102 4.132 -4.685 1.00 97.62 138 ASN A CA 1
ATOM 1124 C C . ASN A 1 138 ? -0.621 2.831 -4.019 1.00 97.62 138 ASN A C 1
ATOM 1126 O O . ASN A 1 138 ? 0.511 2.733 -3.538 1.00 97.62 138 ASN A O 1
ATOM 1130 N N . PHE A 1 139 ? -1.477 1.806 -4.026 1.00 97.00 139 PHE A N 1
ATOM 1131 C CA . PHE A 1 139 ? -1.179 0.526 -3.382 1.00 97.00 139 PHE A CA 1
ATOM 1132 C C . PHE A 1 139 ? 0.030 -0.195 -3.999 1.00 97.00 139 PHE A C 1
ATOM 1134 O O . PHE A 1 139 ? 0.724 -0.924 -3.291 1.00 97.00 139 PHE A O 1
ATOM 1141 N N . HIS A 1 140 ? 0.324 0.014 -5.289 1.00 98.25 140 HIS A N 1
ATOM 1142 C CA . HIS A 1 140 ? 1.517 -0.560 -5.910 1.00 98.25 140 HIS A CA 1
ATOM 1143 C C . HIS A 1 140 ? 2.783 0.058 -5.329 1.00 98.25 140 HIS A C 1
ATOM 1145 O O . HIS A 1 140 ? 3.715 -0.668 -4.999 1.00 98.25 140 HIS A O 1
ATOM 1151 N N . CYS A 1 141 ? 2.792 1.380 -5.148 1.00 98.50 141 CYS A N 1
ATOM 1152 C CA . CYS A 1 141 ? 3.920 2.081 -4.552 1.00 98.50 141 CYS A CA 1
ATOM 1153 C C . CYS A 1 141 ? 4.113 1.684 -3.081 1.00 98.50 141 CYS A C 1
ATOM 1155 O O . CYS A 1 141 ? 5.242 1.448 -2.661 1.00 98.50 141 CYS A O 1
ATOM 1157 N N . TRP A 1 142 ? 3.028 1.529 -2.311 1.00 98.38 142 TRP A N 1
ATOM 1158 C CA . TRP A 1 142 ? 3.095 0.997 -0.943 1.00 98.38 142 TRP A CA 1
ATOM 1159 C C . TRP A 1 142 ? 3.640 -0.438 -0.895 1.00 98.38 142 TRP A C 1
ATOM 1161 O O . TRP A 1 142 ? 4.518 -0.735 -0.086 1.00 98.38 142 TRP A O 1
ATOM 1171 N N . ASN A 1 143 ? 3.169 -1.323 -1.780 1.00 98.31 143 ASN A N 1
ATOM 1172 C CA . ASN A 1 143 ? 3.675 -2.694 -1.892 1.00 98.31 143 ASN A CA 1
ATOM 1173 C C . ASN A 1 143 ? 5.158 -2.728 -2.269 1.00 98.31 143 ASN A C 1
ATOM 1175 O O . ASN A 1 143 ? 5.935 -3.451 -1.647 1.00 98.31 143 ASN A O 1
ATOM 1179 N N . TYR A 1 144 ? 5.554 -1.925 -3.255 1.00 98.56 144 TYR A N 1
ATOM 1180 C CA . TYR A 1 144 ? 6.939 -1.827 -3.690 1.00 98.56 144 TYR A CA 1
ATOM 1181 C C . TYR A 1 144 ? 7.827 -1.297 -2.564 1.00 98.56 144 TYR A C 1
ATOM 1183 O O . TYR A 1 144 ? 8.834 -1.919 -2.239 1.00 98.56 144 TYR A O 1
ATOM 1191 N N . ARG A 1 145 ? 7.408 -0.235 -1.865 1.00 98.12 145 ARG A N 1
ATOM 1192 C CA . ARG A 1 145 ? 8.137 0.291 -0.707 1.00 98.12 145 ARG A CA 1
ATOM 1193 C C . ARG A 1 145 ? 8.306 -0.753 0.398 1.00 98.12 145 ARG A C 1
ATOM 1195 O O . ARG A 1 145 ? 9.397 -0.862 0.945 1.00 98.12 145 ARG A O 1
ATOM 1202 N N . ARG A 1 146 ? 7.275 -1.550 0.707 1.00 97.25 146 ARG A N 1
ATOM 1203 C CA . ARG A 1 146 ? 7.380 -2.665 1.670 1.00 97.25 146 ARG A CA 1
ATOM 1204 C C . ARG A 1 146 ? 8.403 -3.710 1.234 1.00 97.25 146 ARG A C 1
ATOM 1206 O O . ARG A 1 146 ? 9.210 -4.150 2.051 1.00 97.25 146 ARG A O 1
ATOM 1213 N N . TYR A 1 147 ? 8.385 -4.088 -0.043 1.00 98.19 147 TYR A N 1
ATOM 1214 C CA . TYR A 1 147 ? 9.381 -4.990 -0.619 1.00 98.19 147 TYR A CA 1
ATOM 1215 C C . TYR A 1 147 ? 10.805 -4.421 -0.467 1.00 98.19 147 TYR A C 1
ATOM 1217 O O . TYR A 1 147 ? 11.686 -5.123 0.034 1.00 98.19 147 TYR A O 1
ATOM 1225 N N . LEU A 1 148 ? 11.014 -3.139 -0.790 1.00 98.25 148 LEU A N 1
ATOM 1226 C CA . LEU A 1 148 ? 12.313 -2.475 -0.648 1.00 98.25 148 LEU A CA 1
ATOM 1227 C C . LEU A 1 148 ? 12.762 -2.390 0.815 1.00 98.25 148 LEU A C 1
ATOM 1229 O O . LEU A 1 148 ? 13.895 -2.752 1.111 1.00 98.25 148 LEU A O 1
ATOM 1233 N N . SER A 1 149 ? 11.881 -1.983 1.738 1.00 96.06 149 SER A N 1
ATOM 1234 C CA . SER A 1 149 ? 12.172 -1.949 3.180 1.00 96.06 149 SER A CA 1
ATOM 1235 C C . SER A 1 149 ? 12.620 -3.320 3.694 1.00 96.06 149 SER A C 1
ATOM 1237 O O . SER A 1 149 ? 13.575 -3.409 4.464 1.00 96.06 149 SER A O 1
ATOM 1239 N N . LYS A 1 150 ? 11.959 -4.401 3.252 1.00 96.06 150 LYS A N 1
ATOM 1240 C CA . LYS A 1 150 ? 12.334 -5.773 3.619 1.00 96.06 150 LYS A CA 1
ATOM 1241 C C . LYS A 1 150 ? 13.718 -6.138 3.083 1.00 96.06 150 LYS A C 1
ATOM 1243 O O . LYS A 1 150 ? 14.519 -6.709 3.819 1.00 96.06 150 LYS A O 1
ATOM 1248 N N . LEU A 1 151 ? 14.011 -5.798 1.828 1.00 97.00 151 LEU A N 1
ATOM 1249 C CA . LEU A 1 151 ? 15.319 -6.049 1.219 1.00 97.00 151 LEU A CA 1
ATOM 1250 C C . LEU A 1 151 ? 16.435 -5.238 1.901 1.00 97.00 151 LEU A C 1
ATOM 1252 O O . LEU A 1 151 ? 17.518 -5.766 2.142 1.00 97.00 151 LEU A O 1
ATOM 1256 N N . ALA A 1 152 ? 16.140 -3.991 2.275 1.00 95.69 152 ALA A N 1
ATOM 1257 C CA . ALA A 1 152 ? 17.038 -3.090 2.997 1.00 95.69 152 ALA A CA 1
ATOM 1258 C C . ALA A 1 152 ? 17.211 -3.464 4.476 1.00 95.69 152 ALA A C 1
ATOM 1260 O O . ALA A 1 152 ? 18.022 -2.852 5.167 1.00 95.69 152 ALA A O 1
ATOM 1261 N N . LYS A 1 153 ? 16.458 -4.460 4.969 1.00 95.81 153 LYS A N 1
ATOM 1262 C CA . LYS A 1 153 ? 16.412 -4.862 6.382 1.00 95.81 153 LYS A CA 1
ATOM 1263 C C . LYS A 1 153 ? 16.092 -3.687 7.311 1.00 95.81 153 LYS A C 1
ATOM 1265 O O . LYS A 1 153 ? 16.659 -3.582 8.396 1.00 95.81 153 LYS A O 1
ATOM 1270 N N . HIS A 1 154 ? 15.195 -2.804 6.876 1.00 94.75 154 HIS A N 1
ATOM 1271 C CA . HIS A 1 154 ? 14.727 -1.705 7.710 1.00 94.75 154 HIS A CA 1
ATOM 1272 C C . HIS A 1 154 ? 14.064 -2.233 8.977 1.00 94.75 154 HIS A C 1
ATOM 1274 O O . HIS A 1 154 ? 13.238 -3.148 8.918 1.00 94.75 154 HIS A O 1
ATOM 1280 N N . ALA A 1 155 ? 14.405 -1.616 10.104 1.00 94.62 155 ALA A N 1
ATOM 1281 C CA . ALA A 1 155 ? 13.771 -1.909 11.375 1.00 94.62 155 ALA A CA 1
ATOM 1282 C C . ALA A 1 155 ? 12.297 -1.441 11.354 1.00 94.62 155 ALA A C 1
ATOM 1284 O O . ALA A 1 155 ? 11.964 -0.500 10.616 1.00 94.62 155 ALA A O 1
ATOM 1285 N N . PRO A 1 156 ? 11.393 -2.081 12.119 1.00 94.44 156 PRO A N 1
ATOM 1286 C CA . PRO A 1 156 ? 9.982 -1.692 12.178 1.00 94.44 156 PRO A CA 1
ATOM 1287 C C . PRO A 1 156 ? 9.771 -0.199 12.464 1.00 94.44 156 PRO A C 1
ATOM 1289 O O . PRO A 1 156 ? 8.917 0.431 11.840 1.00 94.44 156 PRO A O 1
ATOM 1292 N N . GLU A 1 157 ? 10.620 0.395 13.300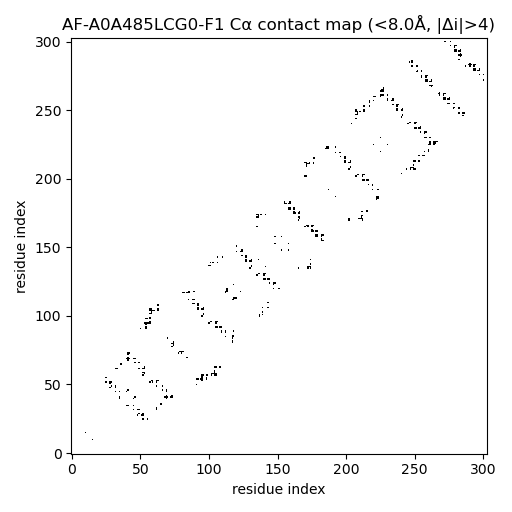 1.00 95.69 157 GLU A N 1
ATOM 1293 C CA . GLU A 1 157 ? 10.585 1.802 13.709 1.00 95.69 157 GLU A CA 1
ATOM 1294 C C . GLU A 1 157 ? 10.743 2.751 12.515 1.00 95.69 157 GLU A C 1
ATOM 1296 O O . GLU A 1 157 ? 10.092 3.790 12.455 1.00 95.69 157 GLU A O 1
ATOM 1301 N N . GLN A 1 158 ? 11.544 2.382 11.510 1.00 95.62 158 GLN A N 1
ATOM 1302 C CA . GLN A 1 158 ? 11.696 3.186 10.294 1.00 95.62 158 GLN A CA 1
ATOM 1303 C C . GLN A 1 158 ? 10.407 3.195 9.460 1.00 95.62 158 GLN A C 1
ATOM 1305 O O . GLN A 1 158 ? 10.059 4.211 8.854 1.00 95.62 158 GLN A O 1
ATOM 1310 N N . ASN A 1 159 ? 9.684 2.071 9.419 1.00 95.94 159 ASN A N 1
ATOM 1311 C CA . ASN A 1 159 ? 8.402 1.991 8.719 1.00 95.94 159 ASN A CA 1
ATOM 1312 C C . ASN A 1 159 ? 7.293 2.707 9.505 1.00 95.94 159 ASN A C 1
ATOM 1314 O O . ASN A 1 159 ? 6.455 3.364 8.889 1.00 95.94 159 ASN A O 1
ATOM 1318 N N . LEU A 1 160 ? 7.325 2.638 10.841 1.00 97.25 160 LEU A N 1
ATOM 1319 C CA . LEU A 1 160 ? 6.425 3.387 11.721 1.00 97.25 160 LEU A CA 1
ATOM 1320 C C . LEU A 1 160 ? 6.640 4.897 11.598 1.00 97.25 160 LEU A C 1
ATOM 1322 O O . LEU A 1 160 ? 5.665 5.629 11.456 1.00 97.25 160 LEU A O 1
ATOM 1326 N N . ALA A 1 161 ? 7.892 5.362 11.565 1.00 97.50 161 ALA A N 1
ATOM 1327 C CA . ALA A 1 161 ? 8.221 6.773 11.368 1.00 97.50 161 ALA A CA 1
ATOM 1328 C C . ALA A 1 161 ? 7.724 7.289 10.009 1.00 97.50 161 ALA A C 1
ATOM 1330 O O . ALA A 1 161 ? 7.134 8.366 9.922 1.00 97.50 161 ALA A O 1
ATOM 1331 N N . PHE A 1 162 ? 7.895 6.495 8.948 1.00 97.38 162 PHE A N 1
ATOM 1332 C CA . PHE A 1 162 ? 7.361 6.841 7.633 1.00 97.38 162 PHE A CA 1
ATOM 1333 C C . PHE A 1 162 ? 5.826 6.894 7.621 1.00 97.38 162 PHE A C 1
ATOM 1335 O O . PHE A 1 162 ? 5.242 7.837 7.090 1.00 97.38 162 PHE A O 1
ATOM 1342 N N . ALA A 1 163 ? 5.158 5.904 8.222 1.00 97.75 163 ALA A N 1
ATOM 1343 C CA . ALA A 1 163 ? 3.703 5.899 8.340 1.00 97.75 163 ALA A CA 1
ATOM 1344 C C . ALA A 1 163 ? 3.201 7.105 9.150 1.00 97.75 163 ALA A C 1
ATOM 1346 O O . ALA A 1 163 ? 2.257 7.763 8.723 1.00 97.75 163 ALA A O 1
ATOM 1347 N N . ALA A 1 164 ? 3.871 7.443 10.258 1.00 97.56 164 ALA A N 1
ATOM 1348 C CA . ALA A 1 164 ? 3.562 8.617 11.070 1.00 97.56 164 ALA A CA 1
ATOM 1349 C C . ALA A 1 164 ? 3.654 9.906 10.243 1.00 97.56 164 ALA A C 1
ATOM 1351 O O . ALA A 1 164 ? 2.703 10.678 10.222 1.00 97.56 164 ALA A O 1
ATOM 1352 N N . GLN A 1 165 ? 4.727 10.089 9.464 1.00 97.62 165 GLN A N 1
ATOM 1353 C CA . GLN A 1 165 ? 4.857 11.234 8.559 1.00 97.62 165 GLN A CA 1
ATOM 1354 C C . GLN A 1 165 ? 3.678 11.334 7.577 1.00 97.62 165 GLN A C 1
ATOM 1356 O O . GLN A 1 165 ? 3.167 12.427 7.332 1.00 97.62 165 GLN A O 1
ATOM 1361 N N . LYS A 1 166 ? 3.243 10.207 6.999 1.00 97.88 166 LYS A N 1
ATOM 1362 C CA . LYS A 1 166 ? 2.115 10.176 6.055 1.00 97.88 166 LYS A CA 1
ATOM 1363 C C . LYS A 1 166 ? 0.774 10.466 6.725 1.00 97.88 166 LYS A C 1
ATOM 1365 O O . LYS A 1 166 ? -0.043 11.152 6.123 1.00 97.88 166 LYS A O 1
ATOM 1370 N N . ILE A 1 167 ? 0.582 10.020 7.962 1.00 97.00 167 ILE A N 1
ATOM 1371 C CA . ILE A 1 167 ? -0.607 10.330 8.769 1.00 97.00 167 ILE A CA 1
ATOM 1372 C C . ILE A 1 167 ? -0.620 11.811 9.165 1.00 97.00 167 ILE A C 1
ATOM 1374 O O . ILE A 1 167 ? -1.654 12.454 9.064 1.00 97.00 167 ILE A O 1
ATOM 1378 N N . THR A 1 168 ? 0.525 12.404 9.517 1.00 95.88 168 THR A N 1
ATOM 1379 C CA . THR A 1 168 ? 0.609 13.852 9.778 1.00 95.88 168 THR A CA 1
ATOM 1380 C C . THR A 1 168 ? 0.256 14.685 8.542 1.00 95.88 168 THR A C 1
ATOM 1382 O O . THR A 1 168 ? -0.324 15.758 8.668 1.00 95.88 168 THR A O 1
ATOM 1385 N N . GLN A 1 169 ? 0.597 14.212 7.338 1.00 95.75 169 GLN A N 1
ATOM 1386 C CA . GLN A 1 169 ? 0.215 14.874 6.083 1.00 95.75 169 GLN A CA 1
ATOM 1387 C C . GLN A 1 169 ? -1.279 14.721 5.775 1.00 95.75 169 GLN A C 1
ATOM 1389 O O . GLN A 1 169 ? -1.888 15.644 5.239 1.00 95.75 169 GLN A O 1
ATOM 1394 N N . ASN A 1 170 ? -1.847 13.557 6.091 1.00 95.75 170 ASN A N 1
ATOM 1395 C CA . ASN A 1 170 ? -3.261 13.257 5.941 1.00 95.75 170 ASN A CA 1
ATOM 1396 C C . ASN A 1 170 ? -3.677 12.167 6.943 1.00 95.75 170 ASN A C 1
ATOM 1398 O O . ASN A 1 170 ? -3.375 10.985 6.747 1.00 95.75 170 ASN A O 1
ATOM 1402 N N . PHE A 1 171 ? -4.415 12.549 7.987 1.00 94.19 171 PHE A N 1
ATOM 1403 C CA . PHE A 1 171 ? -4.840 11.624 9.043 1.00 94.19 171 PHE A CA 1
ATOM 1404 C C . PHE A 1 171 ? -5.848 10.574 8.547 1.00 94.19 171 PHE A C 1
ATOM 1406 O O . PHE A 1 171 ? -6.030 9.536 9.177 1.00 94.19 171 PHE A O 1
ATOM 1413 N N . SER A 1 172 ? -6.461 10.793 7.382 1.00 95.19 172 SER A N 1
ATOM 1414 C CA . SER A 1 172 ? -7.346 9.850 6.692 1.00 95.19 172 SER A CA 1
ATOM 1415 C C . SER A 1 172 ? -6.601 8.861 5.788 1.00 95.19 172 SER A C 1
ATOM 1417 O O . SER A 1 172 ? -7.218 8.103 5.031 1.00 95.19 172 SER A O 1
ATOM 1419 N N . ASN A 1 173 ? -5.264 8.859 5.789 1.00 97.12 173 ASN A N 1
ATOM 1420 C CA . ASN A 1 173 ? -4.488 7.987 4.916 1.00 97.12 173 ASN A CA 1
ATOM 1421 C C . ASN A 1 173 ? -4.546 6.520 5.378 1.00 97.12 173 ASN A C 1
ATOM 1423 O O . ASN A 1 173 ? -3.672 6.020 6.088 1.00 97.12 173 ASN A O 1
ATOM 1427 N N . TYR A 1 174 ? -5.550 5.792 4.883 1.00 97.38 174 TYR A N 1
ATOM 1428 C CA . TYR A 1 174 ? -5.757 4.378 5.200 1.00 97.38 174 TYR A CA 1
ATOM 1429 C C . TYR A 1 174 ? -4.560 3.482 4.855 1.00 97.38 174 TYR A C 1
ATOM 1431 O O . TYR A 1 174 ? -4.307 2.488 5.532 1.00 97.38 174 TYR A O 1
ATOM 1439 N N . SER A 1 175 ? -3.784 3.824 3.820 1.00 98.00 175 SER A N 1
ATOM 1440 C CA . SER A 1 175 ? -2.595 3.036 3.467 1.00 98.00 175 SER A CA 1
ATOM 1441 C C . SER A 1 175 ? -1.472 3.204 4.492 1.00 98.00 175 SER A C 1
ATOM 1443 O O . SER A 1 175 ? -0.760 2.240 4.773 1.00 98.00 175 SER A O 1
ATOM 1445 N N . ALA A 1 176 ? -1.339 4.397 5.075 1.00 98.12 176 ALA A N 1
ATOM 1446 C CA . ALA A 1 176 ? -0.394 4.662 6.151 1.00 98.12 176 ALA A CA 1
ATOM 1447 C C . ALA A 1 176 ? -0.838 4.010 7.471 1.00 98.12 176 ALA A C 1
ATOM 1449 O O . ALA A 1 176 ? -0.020 3.356 8.114 1.00 98.12 176 ALA A O 1
ATOM 1450 N N . LEU A 1 177 ? -2.128 4.089 7.821 1.00 98.19 177 LEU A N 1
ATOM 1451 C CA . LEU A 1 177 ? -2.696 3.369 8.972 1.00 98.19 177 LEU A CA 1
ATOM 1452 C C . LEU A 1 177 ? -2.484 1.853 8.836 1.00 98.19 177 LEU A C 1
ATOM 1454 O O . LEU A 1 177 ? -1.964 1.212 9.744 1.00 98.19 177 LEU A O 1
ATOM 1458 N N . HIS A 1 178 ? -2.754 1.281 7.659 1.00 97.94 178 HIS A N 1
ATOM 1459 C CA . HIS A 1 178 ? -2.461 -0.128 7.391 1.00 97.94 178 HIS A CA 1
ATOM 1460 C C . HIS A 1 178 ? -0.960 -0.453 7.480 1.00 97.94 178 HIS A C 1
ATOM 1462 O O . HIS A 1 178 ? -0.579 -1.523 7.946 1.00 97.94 178 HIS A O 1
ATOM 1468 N N . GLN A 1 179 ? -0.066 0.458 7.081 1.00 97.75 179 GLN A N 1
ATOM 1469 C CA . GLN A 1 179 ? 1.369 0.240 7.283 1.00 97.75 179 GLN A CA 1
ATOM 1470 C C . GLN A 1 179 ? 1.727 0.123 8.775 1.00 97.75 179 GLN A C 1
ATOM 1472 O O . GLN A 1 179 ? 2.622 -0.663 9.106 1.00 97.75 179 GLN A O 1
ATOM 1477 N N . ARG A 1 180 ? 1.033 0.842 9.671 1.00 97.69 180 ARG A N 1
ATOM 1478 C CA . ARG A 1 180 ? 1.212 0.682 11.124 1.00 97.69 180 ARG A CA 1
ATOM 1479 C C . ARG A 1 180 ? 0.801 -0.711 11.585 1.00 97.69 180 ARG A C 1
ATOM 1481 O O . ARG A 1 180 ? 1.610 -1.358 12.241 1.00 97.69 180 ARG A O 1
ATOM 1488 N N . THR A 1 181 ? -0.350 -1.234 11.139 1.00 96.81 181 THR A N 1
ATOM 1489 C CA . THR A 1 181 ? -0.811 -2.591 11.520 1.00 96.81 181 THR A CA 1
ATOM 1490 C C . THR A 1 181 ? 0.191 -3.689 11.151 1.00 96.81 181 THR A C 1
ATOM 1492 O O . THR A 1 181 ? 0.208 -4.751 11.759 1.00 96.81 18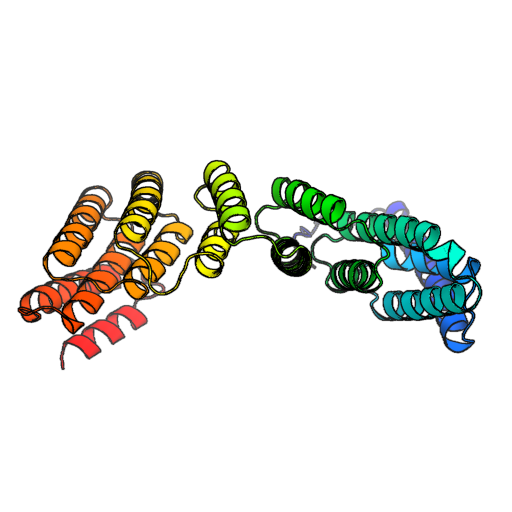1 THR A O 1
ATOM 1495 N N . LEU A 1 182 ? 1.013 -3.456 10.123 1.00 95.94 182 LEU A N 1
ATOM 1496 C CA . LEU A 1 182 ? 2.058 -4.383 9.678 1.00 95.94 182 LEU A CA 1
ATOM 1497 C C . LEU A 1 182 ? 3.402 -4.201 10.400 1.00 95.94 182 LEU A C 1
ATOM 1499 O O . LEU A 1 182 ? 4.262 -5.071 10.283 1.00 95.94 182 LEU A O 1
ATOM 1503 N N . SER A 1 183 ? 3.623 -3.056 11.051 1.00 96.38 183 SER A N 1
ATOM 1504 C CA . SER A 1 183 ? 4.920 -2.689 11.642 1.00 96.38 183 SER A CA 1
ATOM 1505 C C . SER A 1 183 ? 4.903 -2.697 13.172 1.00 96.38 183 SER A C 1
ATOM 1507 O O . SER A 1 183 ? 5.962 -2.807 13.781 1.00 96.38 183 SER A O 1
ATOM 1509 N N . LEU A 1 184 ? 3.729 -2.573 13.791 1.00 96.62 184 LEU A N 1
ATOM 1510 C CA . LEU A 1 184 ? 3.567 -2.687 15.237 1.00 96.62 184 LEU A CA 1
ATOM 1511 C C . LEU A 1 184 ? 3.776 -4.142 15.706 1.00 96.62 184 LEU A C 1
ATOM 1513 O O . LEU A 1 184 ? 3.491 -5.080 14.953 1.00 96.62 184 LEU A O 1
ATOM 1517 N N . PRO A 1 185 ? 4.280 -4.352 16.935 1.00 94.12 185 PRO A N 1
ATOM 1518 C CA . PRO A 1 185 ? 4.435 -5.681 17.507 1.00 94.12 185 PRO A CA 1
ATOM 1519 C C . PRO A 1 185 ? 3.075 -6.321 17.807 1.00 94.12 185 PRO A C 1
ATOM 1521 O O . PRO A 1 185 ? 2.082 -5.641 18.050 1.00 94.12 185 PRO A O 1
ATOM 1524 N N . ALA A 1 186 ? 3.054 -7.652 17.837 1.00 90.06 186 ALA A N 1
ATOM 1525 C CA . ALA A 1 186 ? 1.921 -8.434 18.314 1.00 90.06 186 ALA A CA 1
ATOM 1526 C C . ALA A 1 186 ? 2.418 -9.402 19.410 1.00 90.06 186 ALA A C 1
ATOM 1528 O O . ALA A 1 186 ? 3.267 -10.247 19.101 1.00 90.06 186 ALA A O 1
ATOM 1529 N N . PRO A 1 187 ? 1.927 -9.308 20.665 1.00 90.44 187 PRO A N 1
ATOM 1530 C CA . PRO A 1 187 ? 0.911 -8.367 21.162 1.00 90.44 187 PRO A CA 1
ATOM 1531 C C . PRO A 1 187 ? 1.437 -6.928 21.331 1.00 90.44 187 PRO A C 1
ATOM 1533 O O . PRO A 1 187 ? 2.644 -6.712 21.449 1.00 90.44 187 PRO A O 1
ATOM 1536 N N . LEU A 1 188 ? 0.519 -5.957 21.366 1.00 93.81 188 LEU A N 1
ATOM 1537 C CA . LEU A 1 188 ? 0.823 -4.563 21.709 1.00 93.81 188 LEU A CA 1
ATOM 1538 C C . LEU A 1 188 ? 1.113 -4.425 23.215 1.00 93.81 188 LEU A C 1
ATOM 1540 O O . LEU A 1 188 ? 0.502 -5.117 24.032 1.00 93.81 188 LEU A O 1
ATOM 1544 N N . SER A 1 189 ? 2.017 -3.513 23.591 1.00 94.69 189 SER A N 1
ATOM 1545 C CA . SER A 1 189 ? 2.124 -3.055 24.984 1.00 94.69 189 SER A CA 1
ATOM 1546 C C . SER A 1 189 ? 1.017 -2.045 25.303 1.00 94.69 189 SER A C 1
ATOM 1548 O O . SER A 1 189 ? 0.439 -1.449 24.393 1.00 94.69 189 SER A O 1
ATOM 1550 N N . LEU A 1 190 ? 0.741 -1.833 26.595 1.00 94.44 190 LEU A N 1
ATOM 1551 C CA . LEU A 1 190 ? -0.251 -0.849 27.038 1.00 94.44 190 LEU A CA 1
ATOM 1552 C C . LEU A 1 190 ? 0.097 0.564 26.550 1.00 94.44 190 LEU A C 1
ATOM 1554 O O . LEU A 1 190 ? -0.757 1.217 25.960 1.00 94.44 190 LEU A O 1
ATOM 1558 N N . ASP A 1 191 ? 1.352 0.989 26.721 1.00 96.00 191 ASP A N 1
ATOM 1559 C CA . ASP A 1 191 ? 1.817 2.314 26.292 1.00 96.00 191 ASP A CA 1
ATOM 1560 C C . ASP A 1 191 ? 1.589 2.523 24.787 1.00 96.00 191 ASP A C 1
ATOM 1562 O O . ASP A 1 191 ? 1.029 3.533 24.369 1.00 96.00 191 ASP A O 1
ATOM 1566 N N . MET A 1 192 ? 1.937 1.525 23.964 1.00 95.81 192 MET A N 1
ATOM 1567 C CA . MET A 1 192 ? 1.737 1.600 22.515 1.00 95.81 192 MET A CA 1
ATOM 1568 C C . MET A 1 192 ? 0.253 1.631 22.155 1.00 95.81 192 MET A C 1
ATOM 1570 O O . MET A 1 192 ? -0.150 2.409 21.301 1.00 95.81 192 MET A O 1
ATOM 1574 N N . PHE A 1 193 ? -0.574 0.809 22.805 1.00 96.81 193 PHE A N 1
ATOM 1575 C CA . PHE A 1 193 ? -2.019 0.843 22.594 1.00 96.81 193 PHE A CA 1
ATOM 1576 C C . PHE A 1 193 ? -2.596 2.229 22.917 1.00 96.81 193 PHE A C 1
ATOM 1578 O O . PHE A 1 193 ? -3.329 2.785 22.104 1.00 96.81 193 PHE A O 1
ATOM 1585 N N . GLN A 1 194 ? -2.226 2.815 24.058 1.00 96.56 194 GLN A N 1
ATOM 1586 C CA . GLN A 1 194 ? -2.692 4.137 24.478 1.00 96.56 194 GLN A CA 1
ATOM 1587 C C . GLN A 1 194 ? -2.253 5.245 23.512 1.00 96.56 194 GLN A C 1
ATOM 1589 O O . GLN A 1 194 ? -3.075 6.080 23.139 1.00 96.56 194 GLN A O 1
ATOM 1594 N N . GLU A 1 195 ? -0.995 5.232 23.065 1.00 96.94 195 GLU A N 1
ATOM 1595 C CA . GLU A 1 195 ? -0.483 6.183 22.070 1.00 96.94 195 GLU A CA 1
ATOM 1596 C C . GLU A 1 195 ? -1.246 6.094 20.737 1.00 96.94 195 GLU A C 1
ATOM 1598 O O . GLU A 1 195 ? -1.632 7.115 20.164 1.00 96.94 195 GLU A O 1
ATOM 1603 N N . GLU A 1 196 ? -1.501 4.877 20.244 1.00 97.81 196 GLU A N 1
ATOM 1604 C CA . GLU A 1 196 ? -2.261 4.660 19.007 1.00 97.81 196 GLU A CA 1
ATOM 1605 C C . GLU A 1 196 ? -3.724 5.092 19.145 1.00 97.81 196 GLU A C 1
ATOM 1607 O O . GLU A 1 196 ? -4.275 5.709 18.232 1.00 97.81 196 GLU A O 1
ATOM 1612 N N . VAL A 1 197 ? -4.355 4.787 20.281 1.00 97.88 197 VAL A N 1
ATOM 1613 C CA . VAL A 1 197 ? -5.733 5.194 20.570 1.00 97.88 197 VAL A CA 1
ATOM 1614 C C . VAL A 1 197 ? -5.846 6.712 20.627 1.00 97.88 197 VAL A C 1
ATOM 1616 O O . VAL A 1 197 ? -6.773 7.261 20.037 1.00 97.88 197 VAL A O 1
ATOM 1619 N N . GLU A 1 198 ? -4.908 7.404 21.272 1.00 97.44 198 GLU A N 1
ATOM 1620 C CA . GLU A 1 198 ? -4.917 8.866 21.356 1.00 97.44 198 GLU A CA 1
ATOM 1621 C C . GLU A 1 198 ? -4.783 9.521 19.973 1.00 97.44 198 GLU A C 1
ATOM 1623 O O . GLU A 1 198 ? -5.529 10.446 19.645 1.00 97.44 198 GLU A O 1
ATOM 1628 N N . MET A 1 199 ? -3.911 8.987 19.110 1.00 97.12 199 MET A N 1
ATOM 1629 C CA . MET A 1 199 ? -3.811 9.431 17.715 1.00 97.12 199 MET A CA 1
ATOM 1630 C C . MET A 1 199 ? -5.152 9.285 16.977 1.00 97.12 199 MET A C 1
ATOM 1632 O O . MET A 1 199 ? -5.562 10.193 16.250 1.00 97.12 199 MET A O 1
ATOM 1636 N N . VAL A 1 200 ? -5.849 8.157 17.157 1.00 97.44 200 VAL A N 1
ATOM 1637 C CA . VAL A 1 200 ? -7.157 7.940 16.523 1.00 97.44 200 VAL A CA 1
ATOM 1638 C C . VAL A 1 200 ? -8.216 8.866 17.106 1.00 97.44 200 VAL A C 1
ATOM 1640 O O . VAL A 1 200 ? -8.949 9.473 16.328 1.00 97.44 200 VAL A O 1
ATOM 1643 N N . LYS A 1 201 ? -8.281 9.015 18.434 1.00 97.00 201 LYS A N 1
ATOM 1644 C CA . LYS A 1 201 ? -9.215 9.921 19.119 1.00 97.00 201 LYS A CA 1
ATOM 1645 C C . LYS A 1 201 ? -9.136 11.319 18.517 1.00 97.00 201 LYS A C 1
ATOM 1647 O O . LYS A 1 201 ? -10.138 11.827 18.023 1.00 97.00 201 LYS A O 1
ATOM 1652 N N . GLN A 1 202 ? -7.938 11.893 18.433 1.00 95.69 202 GLN A N 1
ATOM 1653 C CA . GLN A 1 202 ? -7.734 13.220 17.843 1.00 95.69 202 GLN A CA 1
ATOM 1654 C C . GLN A 1 202 ? -8.271 13.320 16.406 1.00 95.69 202 GLN A C 1
ATOM 1656 O O . GLN A 1 202 ? -8.899 14.317 16.041 1.00 95.69 202 GLN A O 1
ATOM 1661 N N . ALA A 1 203 ? -8.075 12.277 15.593 1.00 96.38 203 ALA A N 1
ATOM 1662 C CA . ALA A 1 203 ? -8.575 12.238 14.224 1.00 96.38 203 ALA A CA 1
ATOM 1663 C C . ALA A 1 203 ? -10.108 12.127 14.150 1.00 96.38 203 ALA A C 1
ATOM 1665 O O . ALA A 1 203 ? -10.729 12.866 13.390 1.00 96.38 203 ALA A O 1
ATOM 1666 N N . VAL A 1 204 ? -10.736 11.242 14.934 1.00 97.06 204 VAL A N 1
ATOM 1667 C CA . VAL A 1 204 ? -12.191 11.001 14.853 1.00 97.06 204 VAL A CA 1
ATOM 1668 C C . VAL A 1 204 ? -13.026 12.078 15.535 1.00 97.06 204 VAL A C 1
ATOM 1670 O O . VAL A 1 204 ? -14.147 12.309 15.102 1.00 97.06 204 VAL A O 1
ATOM 1673 N N . PHE A 1 205 ? -12.496 12.779 16.539 1.00 96.25 205 PHE A N 1
ATOM 1674 C CA . PHE A 1 205 ? -13.145 13.983 17.072 1.00 96.25 205 PHE A CA 1
ATOM 1675 C C . PHE A 1 205 ? -13.056 15.166 16.095 1.00 96.25 205 PHE A C 1
ATOM 1677 O O . PHE A 1 205 ? -13.891 16.063 16.136 1.00 96.25 205 PHE A O 1
ATOM 1684 N N . THR A 1 206 ? -12.072 15.165 15.188 1.00 94.56 206 THR A N 1
ATOM 1685 C CA . THR A 1 206 ? -11.962 16.181 14.129 1.00 94.56 206 THR A CA 1
ATOM 1686 C C . THR A 1 206 ? -12.850 15.846 12.927 1.00 94.56 206 THR A C 1
ATOM 1688 O O . THR A 1 206 ? -13.547 16.716 12.416 1.00 94.56 206 THR A O 1
ATOM 1691 N N . GLU A 1 207 ? -12.833 14.591 12.468 1.00 95.50 207 GLU A N 1
ATOM 1692 C CA . GLU A 1 207 ? -13.623 14.105 11.329 1.00 95.50 207 GLU A CA 1
ATOM 1693 C C . GLU A 1 207 ? -14.290 12.756 11.657 1.00 95.50 207 GLU A C 1
ATOM 1695 O O . GLU A 1 207 ? -13.817 11.687 11.247 1.00 95.50 207 GLU A O 1
ATOM 1700 N N . PRO A 1 208 ? -15.430 12.771 12.369 1.00 96.25 208 PRO A N 1
ATOM 1701 C CA . PRO A 1 208 ? -16.095 11.554 12.845 1.00 96.25 208 PRO A CA 1
ATOM 1702 C C . PRO A 1 208 ? -16.714 10.713 11.721 1.00 96.25 208 PRO A C 1
ATOM 1704 O O . PRO A 1 208 ? -17.065 9.549 11.926 1.00 96.25 208 PRO A O 1
ATOM 1707 N N . TYR A 1 209 ? -16.829 11.268 10.514 1.00 95.44 209 TYR A N 1
ATOM 1708 C CA . TYR A 1 209 ? -17.335 10.569 9.333 1.00 95.44 209 TYR A CA 1
ATOM 1709 C C . TYR A 1 209 ? -16.225 9.856 8.536 1.00 95.44 209 TYR A C 1
ATOM 1711 O O . TYR A 1 209 ? -16.539 9.087 7.623 1.00 95.44 209 TYR A O 1
ATOM 1719 N N . ASP A 1 210 ? -14.942 10.058 8.871 1.00 93.88 210 ASP A N 1
ATOM 1720 C CA . ASP A 1 210 ? -13.836 9.383 8.190 1.00 93.88 210 ASP A CA 1
ATOM 1721 C C . ASP A 1 210 ? -13.687 7.925 8.633 1.00 93.88 210 ASP A C 1
ATOM 1723 O O . ASP A 1 210 ? -13.297 7.612 9.757 1.00 93.88 210 ASP A O 1
ATOM 1727 N N . GLN A 1 211 ? -13.931 7.000 7.709 1.00 96.12 211 GLN A N 1
ATOM 1728 C CA . GLN A 1 211 ? -13.900 5.572 8.010 1.00 96.12 211 GLN A CA 1
ATOM 1729 C C . GLN A 1 211 ? -12.526 5.005 8.370 1.00 96.12 211 GLN A C 1
ATOM 1731 O O . GLN A 1 211 ? -12.446 3.987 9.057 1.00 96.12 211 GLN A O 1
ATOM 1736 N N . SER A 1 212 ? -11.446 5.621 7.901 1.00 97.00 212 SER A N 1
ATOM 1737 C CA . SER A 1 212 ? -10.100 5.054 7.957 1.00 97.00 212 SER A CA 1
ATOM 1738 C C . SER A 1 212 ? -9.642 4.868 9.400 1.00 97.00 212 SER A C 1
ATOM 1740 O O . SER A 1 212 ? -9.169 3.790 9.765 1.00 97.00 212 SER A O 1
ATOM 1742 N N . ASN A 1 213 ? -9.852 5.898 10.221 1.00 97.62 213 ASN A N 1
ATOM 1743 C CA . ASN A 1 213 ? -9.479 5.898 11.632 1.00 97.62 213 ASN A CA 1
ATOM 1744 C C . ASN A 1 213 ? -10.361 4.951 12.450 1.00 97.62 213 ASN A C 1
ATOM 1746 O O . ASN A 1 213 ? -9.843 4.198 13.268 1.00 97.62 213 ASN A O 1
ATOM 1750 N N . TRP A 1 214 ? -11.661 4.875 12.154 1.00 98.12 214 TRP A N 1
ATOM 1751 C CA . TRP A 1 214 ? -12.558 3.916 12.806 1.00 98.12 214 TRP A CA 1
ATOM 1752 C C . TRP A 1 214 ? -12.171 2.460 12.552 1.00 98.12 214 TRP A C 1
ATOM 1754 O O . TRP A 1 214 ? -12.161 1.650 13.477 1.00 98.12 214 TRP A O 1
ATOM 1764 N N . PHE A 1 215 ? -11.823 2.112 11.311 1.00 98.00 215 PHE A N 1
ATOM 1765 C CA . PHE A 1 215 ? -11.354 0.762 10.994 1.00 98.00 215 PHE A CA 1
ATOM 1766 C C . PHE A 1 215 ? -10.022 0.441 11.677 1.00 98.00 215 PHE A C 1
ATOM 1768 O O . PHE A 1 215 ? -9.846 -0.675 12.161 1.00 98.00 215 PHE A O 1
ATOM 1775 N N . TYR A 1 216 ? -9.102 1.407 11.741 1.00 98.25 216 TYR A N 1
ATOM 1776 C CA . TYR A 1 216 ? -7.838 1.230 12.450 1.00 98.25 216 TYR A CA 1
ATOM 1777 C C . TYR A 1 216 ? -8.047 1.055 13.962 1.00 98.25 216 TYR A C 1
ATOM 1779 O O . TYR A 1 216 ? -7.466 0.153 14.557 1.00 98.25 216 TYR A O 1
ATOM 1787 N N . TYR A 1 217 ? -8.946 1.830 14.569 1.00 98.00 217 TYR A N 1
ATOM 1788 C CA . TYR A 1 217 ? -9.282 1.697 15.985 1.00 98.00 217 TYR A CA 1
ATOM 1789 C C . TYR A 1 217 ? -9.901 0.343 16.337 1.00 98.00 217 TYR A C 1
ATOM 1791 O O . TYR A 1 217 ? -9.513 -0.270 17.327 1.00 98.00 217 TYR A O 1
ATOM 1799 N N . ARG A 1 218 ? -10.810 -0.182 15.507 1.00 97.31 218 ARG A N 1
ATOM 1800 C CA . ARG A 1 218 ? -11.351 -1.537 15.722 1.00 97.31 218 ARG A CA 1
ATOM 1801 C C . ARG A 1 218 ? -10.248 -2.592 15.707 1.00 97.31 218 ARG A C 1
ATOM 1803 O O . ARG A 1 218 ? -10.243 -3.470 16.560 1.00 97.31 218 ARG A O 1
ATOM 1810 N N . TRP A 1 219 ? -9.279 -2.464 14.799 1.00 97.19 219 TRP A N 1
ATOM 1811 C CA . TRP A 1 219 ? -8.106 -3.338 14.799 1.00 97.19 219 TRP A CA 1
ATOM 1812 C C . TRP A 1 219 ? -7.276 -3.208 16.089 1.00 97.19 219 TRP A C 1
ATOM 1814 O O . TRP A 1 219 ? -6.832 -4.232 16.605 1.00 97.19 219 TRP A O 1
ATOM 1824 N N . LEU A 1 220 ? -7.096 -2.000 16.642 1.00 96.94 220 LEU A N 1
ATOM 1825 C CA . LEU A 1 220 ? -6.402 -1.806 17.927 1.00 96.94 220 LEU A CA 1
ATOM 1826 C C . LEU A 1 220 ? -7.109 -2.553 19.061 1.00 96.94 220 LEU A C 1
ATOM 1828 O O . LEU A 1 220 ? -6.464 -3.289 19.802 1.00 96.94 220 LEU A O 1
ATOM 1832 N N . VAL A 1 221 ? -8.431 -2.400 19.156 1.00 94.62 221 VAL A N 1
ATOM 1833 C CA . VAL A 1 221 ? -9.264 -3.057 20.174 1.00 94.62 221 VAL A CA 1
ATOM 1834 C C . VAL A 1 221 ? -9.238 -4.582 20.033 1.00 94.62 221 VAL A C 1
ATOM 1836 O O . VAL A 1 221 ? -9.208 -5.294 21.029 1.00 94.62 221 VAL A O 1
ATOM 1839 N N . GLU A 1 222 ? -9.199 -5.112 18.811 1.00 92.06 222 GLU A N 1
ATOM 1840 C CA . GLU A 1 222 ? -9.031 -6.555 18.581 1.00 92.06 222 GLU A CA 1
ATOM 1841 C C . GLU A 1 222 ? -7.609 -7.055 18.890 1.00 92.06 222 GLU A C 1
ATOM 1843 O O . GLU A 1 222 ? -7.414 -8.241 19.161 1.00 92.06 222 GLU A O 1
ATOM 1848 N N . SER A 1 223 ? -6.615 -6.166 18.844 1.00 91.31 223 SER A N 1
ATOM 1849 C CA . SER A 1 223 ? -5.194 -6.493 19.017 1.00 91.31 223 SER A CA 1
ATOM 1850 C C . SER A 1 223 ? -4.694 -6.335 20.456 1.00 91.31 223 SER A C 1
ATOM 1852 O O . SER A 1 223 ? -3.544 -6.686 20.737 1.00 91.31 223 SER A O 1
ATOM 1854 N N . PHE A 1 224 ? -5.531 -5.827 21.366 1.00 91.69 224 PHE A N 1
ATOM 1855 C CA . PHE A 1 224 ? -5.192 -5.609 22.770 1.00 91.69 224 PHE A CA 1
ATOM 1856 C C . PHE A 1 224 ? -6.330 -6.083 23.694 1.00 91.69 224 PHE A C 1
ATOM 1858 O O . PHE A 1 224 ? -7.478 -5.690 23.495 1.00 91.69 224 PHE A O 1
ATOM 1865 N N . PRO A 1 225 ? -6.055 -6.922 24.711 1.00 88.62 225 PRO A N 1
ATOM 1866 C CA . PRO A 1 225 ? -7.091 -7.381 25.630 1.00 88.62 225 PRO A CA 1
ATOM 1867 C C . PRO A 1 225 ? -7.574 -6.225 26.514 1.00 88.62 225 PRO A C 1
ATOM 1869 O O . PRO A 1 225 ? -6.796 -5.655 27.274 1.00 88.62 225 PRO A O 1
ATOM 1872 N N . LEU A 1 226 ? -8.866 -5.905 26.439 1.00 88.50 226 LEU A N 1
ATOM 1873 C CA . LEU A 1 226 ? -9.492 -4.912 27.310 1.00 88.50 226 LEU A CA 1
ATOM 1874 C C . LEU A 1 226 ? -9.929 -5.569 28.628 1.00 88.50 226 LEU A C 1
ATOM 1876 O O . LEU A 1 226 ? -10.753 -6.490 28.627 1.00 88.50 226 LEU A O 1
ATOM 1880 N N . ASP A 1 227 ? -9.374 -5.090 29.739 1.00 89.62 227 ASP A N 1
ATOM 1881 C CA . ASP A 1 227 ? -9.932 -5.318 31.073 1.00 89.62 227 ASP A CA 1
ATOM 1882 C C . ASP A 1 227 ? -11.124 -4.375 31.336 1.00 89.62 227 ASP A C 1
ATOM 1884 O O . ASP A 1 227 ? -11.460 -3.528 30.505 1.00 89.62 227 ASP A O 1
ATOM 1888 N N . ASP A 1 228 ? -11.798 -4.542 32.478 1.00 89.00 228 ASP A N 1
ATOM 1889 C CA . ASP A 1 228 ? -12.999 -3.762 32.812 1.00 89.00 228 ASP A CA 1
ATOM 1890 C C . ASP A 1 228 ? -12.706 -2.246 32.919 1.00 89.00 228 ASP A C 1
ATOM 1892 O O . ASP A 1 228 ? -13.555 -1.433 32.549 1.00 89.00 228 ASP A O 1
ATOM 1896 N N . GLU A 1 229 ? -11.510 -1.849 33.375 1.00 91.25 229 GLU A N 1
ATOM 1897 C CA . GLU A 1 229 ? -11.106 -0.438 33.483 1.00 91.25 229 GLU A CA 1
ATOM 1898 C C . GLU A 1 229 ? -10.915 0.182 32.094 1.00 91.25 229 GLU A C 1
ATOM 1900 O O . GLU A 1 229 ? -11.534 1.198 31.769 1.00 91.25 229 GLU A O 1
ATOM 1905 N N . ARG A 1 230 ? -10.136 -0.474 31.227 1.00 92.06 230 ARG A N 1
ATOM 1906 C CA . ARG A 1 230 ? -9.911 -0.018 29.851 1.00 92.06 230 ARG A CA 1
ATOM 1907 C C . ARG A 1 230 ? -11.188 -0.037 29.032 1.00 92.06 230 ARG A C 1
ATOM 1909 O O . ARG A 1 230 ? -11.423 0.892 28.268 1.00 92.06 230 ARG A O 1
ATOM 1916 N N . LEU A 1 231 ? -12.031 -1.053 29.189 1.00 93.50 231 LEU A N 1
ATOM 1917 C CA . LEU A 1 231 ? -13.329 -1.100 28.525 1.00 93.50 231 LEU A CA 1
ATOM 1918 C C . LEU A 1 231 ? -14.187 0.118 28.890 1.00 93.50 231 LEU A C 1
ATOM 1920 O O . LEU A 1 231 ? -14.813 0.708 28.005 1.00 93.50 231 LEU A O 1
ATOM 1924 N N . ALA A 1 232 ? -14.208 0.506 30.169 1.00 93.75 232 ALA A N 1
ATOM 1925 C CA . ALA A 1 232 ? -14.940 1.680 30.629 1.00 93.75 232 ALA A CA 1
ATOM 1926 C C . ALA A 1 232 ? -14.368 2.975 30.034 1.00 93.75 232 ALA A C 1
ATOM 1928 O O . ALA A 1 232 ? -15.135 3.793 29.524 1.00 93.75 232 ALA A O 1
ATOM 1929 N N . GLU A 1 233 ? -13.040 3.135 30.027 1.00 95.19 233 GLU A N 1
ATOM 1930 C CA . GLU A 1 233 ? -12.379 4.275 29.383 1.00 95.19 233 GLU A CA 1
ATOM 1931 C C . GLU A 1 233 ? -12.719 4.366 27.891 1.00 95.19 233 GLU A C 1
ATOM 1933 O O . GLU A 1 233 ? -13.146 5.420 27.421 1.00 95.19 233 GLU A O 1
ATOM 1938 N N . GLU A 1 234 ? -12.555 3.265 27.151 1.00 96.19 234 GLU A N 1
ATOM 1939 C CA . GLU A 1 234 ? -12.784 3.218 25.707 1.00 96.19 234 GLU A CA 1
ATOM 1940 C C . GLU A 1 234 ? -14.259 3.436 25.343 1.00 96.19 234 GLU A C 1
ATOM 1942 O O . GLU A 1 234 ? -14.567 4.116 24.372 1.00 96.19 234 GLU A O 1
ATOM 1947 N N . THR A 1 235 ? -15.190 2.926 26.147 1.00 96.38 235 THR A N 1
ATOM 1948 C CA . THR A 1 235 ? -16.627 3.169 25.946 1.00 96.38 235 THR A CA 1
ATOM 1949 C C . THR A 1 235 ? -16.982 4.633 26.225 1.00 96.38 235 THR A C 1
ATOM 1951 O O . THR A 1 235 ? -17.738 5.236 25.466 1.00 96.38 235 THR A O 1
ATOM 1954 N N . SER A 1 236 ? -16.416 5.222 27.285 1.00 97.38 236 SER A N 1
ATOM 1955 C CA . SER A 1 236 ? -16.758 6.570 27.755 1.00 97.38 236 SER A CA 1
ATOM 1956 C C . SER A 1 236 ? -16.549 7.647 26.691 1.00 97.38 236 SER A C 1
ATOM 1958 O O . SER A 1 236 ? -17.440 8.462 26.465 1.00 97.38 236 SER A O 1
ATOM 1960 N N . TRP A 1 237 ? -15.391 7.671 26.030 1.00 97.75 237 TRP A N 1
ATOM 1961 C CA . TRP A 1 237 ? -15.107 8.727 25.053 1.00 97.75 237 TRP A CA 1
ATOM 1962 C C . TRP A 1 237 ? -15.888 8.536 23.743 1.00 97.75 237 TRP A C 1
ATOM 1964 O O . TRP A 1 237 ? -16.245 9.514 23.089 1.00 97.75 237 TRP A O 1
ATOM 1974 N N . ILE A 1 238 ? -16.184 7.291 23.345 1.00 98.19 238 ILE A N 1
ATOM 1975 C CA . ILE A 1 238 ? -16.992 7.042 22.142 1.00 98.19 238 ILE A CA 1
ATOM 1976 C C . ILE A 1 238 ? -18.445 7.454 22.403 1.00 98.19 238 ILE A C 1
ATOM 1978 O O . ILE A 1 238 ? -19.084 8.007 21.514 1.00 98.19 238 ILE A O 1
ATOM 1982 N N . GLU A 1 239 ? -18.961 7.223 23.615 1.00 97.94 239 GLU A N 1
ATOM 1983 C CA . GLU A 1 239 ? -20.278 7.715 24.041 1.00 97.94 239 GLU A CA 1
ATOM 1984 C C . GLU A 1 239 ? -20.360 9.245 24.011 1.00 97.94 239 GLU A C 1
ATOM 1986 O O . GLU A 1 239 ? -21.349 9.784 23.522 1.00 97.94 239 GLU A O 1
ATOM 1991 N N . GLU A 1 240 ? -19.323 9.946 24.479 1.00 98.00 240 GLU A N 1
ATOM 1992 C CA . GLU A 1 240 ? -19.223 11.407 24.363 1.00 98.00 240 GLU A CA 1
ATOM 1993 C C . GLU A 1 240 ? -19.325 11.847 22.897 1.00 98.00 240 GLU A C 1
ATOM 1995 O O . GLU A 1 240 ? -20.197 12.644 22.552 1.00 98.00 240 GLU A O 1
ATOM 2000 N N . LEU A 1 241 ? -18.542 11.238 22.001 1.00 97.62 241 LEU A N 1
ATOM 2001 C CA . LEU A 1 241 ? -18.607 11.566 20.577 1.00 97.62 241 LEU A CA 1
ATOM 2002 C C . LEU A 1 241 ? -19.972 11.235 19.954 1.00 97.62 241 LEU A C 1
ATOM 2004 O O . LEU A 1 241 ? -20.461 11.974 19.105 1.00 97.62 241 LEU A O 1
ATOM 2008 N N . VAL A 1 242 ? -20.614 10.140 20.365 1.00 97.56 242 VAL A N 1
ATOM 2009 C CA . VAL A 1 242 ? -21.972 9.788 19.922 1.00 97.56 242 VAL A CA 1
ATOM 2010 C C . VAL A 1 242 ? -23.000 10.831 20.378 1.00 97.56 242 VAL A C 1
ATOM 2012 O O . VAL A 1 242 ? -23.957 11.103 19.652 1.00 97.56 242 VAL A O 1
ATOM 2015 N N . GLN A 1 243 ? -22.823 11.423 21.559 1.00 97.00 243 GLN A N 1
ATOM 2016 C CA . GLN A 1 243 ? -23.700 12.482 22.063 1.00 97.00 243 GLN A CA 1
ATOM 2017 C C . GLN A 1 243 ? -23.485 13.806 21.325 1.00 97.00 243 GLN A C 1
ATOM 2019 O O . GLN A 1 243 ? -24.464 14.477 20.993 1.00 97.00 243 GLN A O 1
ATOM 2024 N N . GLU A 1 244 ? -22.231 14.169 21.055 1.00 96.94 244 GLU A N 1
ATOM 2025 C CA . GLU A 1 244 ? -21.883 15.393 20.326 1.00 96.94 244 GLU A CA 1
ATOM 2026 C C . GLU A 1 244 ? -22.257 15.305 18.840 1.00 96.94 244 GLU A C 1
ATOM 2028 O O . GLU A 1 244 ? -22.831 16.239 18.277 1.00 96.94 244 GLU A O 1
ATOM 2033 N N . GLU A 1 245 ? -22.008 14.152 18.217 1.00 96.75 245 GLU A N 1
ATOM 2034 C CA . GLU A 1 245 ? -22.191 13.894 16.788 1.00 96.75 245 GLU A CA 1
ATOM 2035 C C . GLU A 1 245 ? -23.117 12.684 16.548 1.00 96.75 245 GLU A C 1
ATOM 2037 O O . GLU A 1 245 ? -22.713 11.653 15.999 1.00 96.75 245 GLU A O 1
ATOM 2042 N N . PRO A 1 246 ? -24.421 12.787 16.873 1.00 95.69 246 PRO A N 1
ATOM 2043 C CA . PRO A 1 246 ? -25.348 11.651 16.856 1.00 95.69 246 PRO A CA 1
ATOM 2044 C C . PRO A 1 246 ? -25.594 11.058 15.467 1.00 95.69 246 PRO A C 1
ATOM 2046 O O . PRO A 1 246 ? -26.131 9.959 15.360 1.00 95.69 246 PRO A O 1
ATOM 2049 N N . LYS A 1 247 ? -25.208 11.754 14.392 1.00 95.50 247 LYS A N 1
ATOM 2050 C CA . LYS A 1 247 ? -25.304 11.258 13.010 1.00 95.50 247 LYS A CA 1
ATOM 2051 C C . LYS A 1 247 ? -24.039 10.537 12.538 1.00 95.50 247 LYS A C 1
ATOM 2053 O O . LYS A 1 247 ? -24.050 9.958 11.449 1.00 95.50 247 LYS A O 1
ATOM 2058 N N . ALA A 1 248 ? -22.962 10.543 13.325 1.00 96.31 248 ALA A N 1
ATOM 2059 C CA . ALA A 1 248 ? -21.723 9.850 13.006 1.00 96.31 248 ALA A CA 1
ATOM 2060 C C . ALA A 1 248 ? -21.889 8.336 13.183 1.00 96.31 248 ALA A C 1
ATOM 2062 O O . ALA A 1 248 ? -21.456 7.740 14.168 1.00 96.31 248 ALA A O 1
ATOM 2063 N N . LYS A 1 249 ? -22.510 7.682 12.196 1.00 96.31 249 LYS A N 1
ATOM 2064 C CA . LYS A 1 249 ? -22.822 6.244 12.237 1.00 96.31 249 LYS A CA 1
ATOM 2065 C C . LYS A 1 249 ? -21.630 5.356 12.601 1.00 96.31 249 LYS A C 1
ATOM 2067 O O . LYS A 1 249 ? -21.795 4.329 13.247 1.00 96.31 249 LYS A O 1
ATOM 2072 N N . LEU A 1 250 ? -20.415 5.743 12.217 1.00 96.88 250 LEU A N 1
ATOM 2073 C CA . LEU A 1 250 ? -19.218 4.958 12.500 1.00 96.88 250 LEU A CA 1
ATOM 2074 C C . LEU A 1 250 ? -18.813 4.984 13.977 1.00 96.88 250 LEU A C 1
ATOM 2076 O O . LEU A 1 250 ? -18.269 3.980 14.435 1.00 96.88 250 LEU A O 1
ATOM 2080 N N . ALA A 1 251 ? -19.134 6.049 14.717 1.00 97.81 251 ALA A N 1
ATOM 2081 C CA . ALA A 1 251 ? -18.965 6.097 16.167 1.00 97.81 251 ALA A CA 1
ATOM 2082 C C . ALA A 1 251 ? -19.898 5.078 16.839 1.00 97.81 251 ALA A C 1
ATOM 2084 O O . ALA A 1 251 ? -19.430 4.215 17.574 1.00 97.81 251 ALA A O 1
ATOM 2085 N N . TRP A 1 252 ? -21.183 5.063 16.464 1.00 98.06 252 TRP A N 1
ATOM 2086 C CA . TRP A 1 252 ? -22.162 4.073 16.937 1.00 98.06 252 TRP A CA 1
ATOM 2087 C C . TRP A 1 252 ? -21.747 2.629 16.627 1.00 98.06 252 TRP A C 1
ATOM 2089 O O . TRP A 1 252 ? -21.745 1.774 17.511 1.00 98.06 252 TRP A O 1
ATOM 2099 N N . VAL A 1 253 ? -21.360 2.340 15.378 1.00 97.38 253 VAL A N 1
ATOM 2100 C CA . VAL A 1 253 ? -20.930 0.984 14.986 1.00 97.38 253 VAL A CA 1
ATOM 2101 C C . VAL A 1 253 ? -19.675 0.566 15.757 1.00 97.38 253 VAL A C 1
ATOM 2103 O O . VAL A 1 253 ? -19.536 -0.598 16.126 1.00 97.38 253 VAL A O 1
ATOM 2106 N N . THR A 1 254 ? -18.753 1.496 16.008 1.00 97.88 254 THR A N 1
ATOM 2107 C CA . THR A 1 254 ? -17.529 1.207 16.763 1.00 97.88 254 THR A CA 1
ATOM 2108 C C . THR A 1 254 ? -17.812 1.015 18.251 1.00 97.88 254 THR A C 1
ATOM 2110 O O . THR A 1 254 ? -17.280 0.078 18.834 1.00 97.88 254 THR A O 1
ATOM 2113 N N . LEU A 1 255 ? -18.699 1.813 18.845 1.00 98.06 255 LEU A N 1
ATOM 2114 C CA . LEU A 1 255 ? -19.151 1.645 20.225 1.00 98.06 255 LEU A CA 1
ATOM 2115 C C . LEU A 1 255 ? -19.743 0.250 20.448 1.00 98.06 255 LEU A C 1
ATOM 2117 O O . LEU A 1 255 ? -19.334 -0.460 21.362 1.00 98.06 255 LEU A O 1
ATOM 2121 N N . ALA A 1 256 ? -20.647 -0.182 19.562 1.00 97.19 256 ALA A N 1
ATOM 2122 C CA . ALA A 1 256 ? -21.208 -1.529 19.624 1.00 97.19 256 ALA A CA 1
ATOM 2123 C C . ALA A 1 256 ? -20.124 -2.612 19.518 1.00 97.19 256 ALA A C 1
ATOM 2125 O O . ALA A 1 256 ? -20.176 -3.599 20.245 1.00 97.19 256 ALA A O 1
ATOM 2126 N N . HIS A 1 257 ? -19.122 -2.414 18.658 1.00 96.00 257 HIS A N 1
ATOM 2127 C CA . HIS A 1 257 ? -17.999 -3.340 18.535 1.00 96.00 257 HIS A CA 1
ATOM 2128 C C . HIS A 1 257 ? -17.174 -3.439 19.830 1.00 96.00 257 HIS A C 1
ATOM 2130 O O . HIS A 1 257 ? -16.870 -4.547 20.266 1.00 96.00 257 HIS A O 1
ATOM 2136 N N . VAL A 1 258 ? -16.834 -2.312 20.466 1.00 96.38 258 VAL A N 1
ATOM 2137 C CA . VAL A 1 258 ? -16.067 -2.289 21.728 1.00 96.38 258 VAL A CA 1
ATOM 2138 C C . VAL A 1 258 ? -16.823 -3.008 22.844 1.00 96.38 258 VAL A C 1
ATOM 2140 O O . VAL A 1 258 ? -16.260 -3.871 23.516 1.00 96.38 258 VAL A O 1
ATOM 2143 N N . LEU A 1 259 ? -18.118 -2.721 22.989 1.00 95.19 259 LEU A N 1
ATOM 2144 C CA . LEU A 1 259 ? -18.982 -3.371 23.974 1.00 95.19 259 LEU A CA 1
ATOM 2145 C C . LEU A 1 259 ? -19.044 -4.895 23.772 1.00 95.19 259 LEU A C 1
ATOM 2147 O O . LEU A 1 259 ? -18.968 -5.649 24.739 1.00 95.19 259 LEU A O 1
ATOM 2151 N N . GLU A 1 260 ? -19.121 -5.373 22.527 1.00 93.06 260 GLU A N 1
ATOM 2152 C CA . GLU A 1 260 ? -19.096 -6.809 22.213 1.00 93.06 260 GLU A CA 1
ATOM 2153 C C . GLU A 1 260 ? -17.758 -7.484 22.513 1.00 93.06 260 GLU A C 1
ATOM 2155 O O . GLU A 1 260 ? -17.737 -8.661 22.876 1.00 93.06 260 GLU A O 1
ATOM 2160 N N . GLN A 1 261 ? -16.638 -6.773 22.365 1.00 90.69 261 GLN A N 1
ATOM 2161 C CA . GLN A 1 261 ? -15.342 -7.290 22.808 1.00 90.69 261 GLN A CA 1
ATOM 2162 C C . GLN A 1 261 ? -15.305 -7.383 24.334 1.00 90.69 261 GLN A C 1
ATOM 2164 O O . GLN A 1 261 ? -14.907 -8.418 24.866 1.00 90.69 261 GLN A O 1
ATOM 2169 N N . GLY A 1 262 ? -15.821 -6.363 25.023 1.00 89.69 262 GLY A N 1
ATOM 2170 C CA . GLY A 1 262 ? -15.968 -6.350 26.475 1.00 89.69 262 GLY A CA 1
ATOM 2171 C C . GLY A 1 262 ? -16.829 -7.491 27.018 1.00 89.69 262 GLY A C 1
ATOM 2172 O O . GLY A 1 262 ? -16.479 -8.095 28.024 1.00 89.69 262 GLY A O 1
ATOM 2173 N N . MET A 1 263 ? -17.905 -7.882 26.326 1.00 90.75 263 MET A N 1
ATOM 2174 C CA . MET A 1 263 ? -18.742 -9.024 26.737 1.00 90.75 263 MET A CA 1
ATOM 2175 C C . MET A 1 263 ? -17.978 -10.354 26.823 1.00 90.75 263 MET A C 1
ATOM 2177 O O . MET A 1 263 ? -18.425 -11.265 27.515 1.00 90.75 263 MET A O 1
ATOM 2181 N N . LYS A 1 264 ? -16.843 -10.495 26.126 1.00 85.75 264 LYS A N 1
ATOM 2182 C CA . LYS A 1 264 ? -16.031 -11.722 26.159 1.00 85.75 264 LYS A CA 1
ATOM 2183 C C . LYS A 1 264 ? -15.191 -11.843 27.429 1.00 85.75 264 LYS A C 1
ATOM 2185 O O . LYS A 1 264 ? -14.781 -12.952 27.766 1.00 85.75 264 LYS A O 1
ATOM 2190 N N . THR A 1 265 ? -14.890 -10.724 28.084 1.00 81.00 265 THR A N 1
ATOM 2191 C CA . THR A 1 265 ? -13.938 -10.648 29.202 1.00 81.00 265 THR A CA 1
ATOM 2192 C C . THR A 1 265 ? -14.556 -10.098 30.484 1.00 81.00 265 THR A C 1
ATOM 2194 O O . THR A 1 265 ? -14.043 -10.387 31.563 1.00 81.00 265 THR A O 1
ATOM 2197 N N . SER A 1 266 ? -15.654 -9.347 30.384 1.00 80.19 266 SER A N 1
ATOM 2198 C CA . SER A 1 266 ? -16.254 -8.643 31.512 1.00 80.19 266 SER A CA 1
ATOM 2199 C C . SER A 1 266 ? -17.010 -9.562 32.465 1.00 80.19 266 SER A C 1
ATOM 2201 O O . SER A 1 266 ? -17.622 -10.563 32.086 1.00 80.19 266 SER A O 1
ATOM 2203 N N . THR A 1 267 ? -17.015 -9.157 33.731 1.00 75.12 267 THR A N 1
ATOM 2204 C CA . THR A 1 267 ? -17.748 -9.815 34.816 1.00 75.12 267 THR A CA 1
ATOM 2205 C C . THR A 1 267 ? -19.247 -9.481 34.837 1.00 75.12 267 THR A C 1
ATOM 2207 O O . THR A 1 267 ? -20.007 -10.179 35.510 1.00 75.12 267 THR A O 1
ATOM 2210 N N . SER A 1 268 ? -19.693 -8.460 34.088 1.00 81.25 268 SER A N 1
ATOM 2211 C CA . SER A 1 268 ? -21.096 -8.011 34.016 1.00 81.25 268 SER A CA 1
ATOM 2212 C C . SER A 1 268 ? -21.568 -7.801 32.561 1.00 81.25 268 SER A C 1
ATOM 2214 O O . SER A 1 268 ? -21.800 -6.668 32.125 1.00 81.25 268 SER A O 1
ATOM 2216 N N . PRO A 1 269 ? -21.712 -8.882 31.770 1.00 86.62 269 PRO A N 1
ATOM 2217 C CA . PRO A 1 269 ? -22.007 -8.791 30.338 1.00 86.62 269 PRO A CA 1
ATOM 2218 C C . PRO A 1 269 ? -23.421 -8.273 30.024 1.00 86.62 269 PRO A C 1
ATOM 2220 O O . PRO A 1 269 ? -23.625 -7.692 28.959 1.00 86.62 269 PRO A O 1
ATOM 2223 N N . ASP A 1 270 ? -24.386 -8.424 30.936 1.00 89.31 270 ASP A N 1
ATOM 2224 C CA . ASP A 1 270 ? -25.797 -8.080 30.694 1.00 89.31 270 ASP A CA 1
ATOM 2225 C C . ASP A 1 270 ? -26.005 -6.584 30.405 1.00 89.31 270 ASP A C 1
ATOM 2227 O O . ASP A 1 270 ? -26.763 -6.211 29.506 1.00 89.31 270 ASP A O 1
ATOM 2231 N N . ALA A 1 271 ? -25.299 -5.711 31.133 1.00 89.31 271 ALA A N 1
ATOM 2232 C CA . ALA A 1 271 ? -25.372 -4.265 30.927 1.00 89.31 271 ALA A CA 1
ATOM 2233 C C . ALA A 1 271 ? -24.805 -3.860 29.555 1.00 89.31 271 ALA A C 1
ATOM 2235 O O . ALA A 1 271 ? -25.422 -3.074 28.831 1.00 89.31 271 ALA A O 1
ATOM 2236 N N . LEU A 1 272 ? -23.668 -4.452 29.169 1.00 92.50 272 LEU A N 1
ATOM 2237 C CA . LEU A 1 272 ? -23.048 -4.241 27.859 1.00 92.50 272 LEU A CA 1
ATOM 2238 C C . LEU A 1 272 ? -23.974 -4.737 26.742 1.00 92.50 272 LEU A C 1
ATOM 2240 O O . LEU A 1 272 ? -24.178 -4.046 25.744 1.00 92.50 272 LEU A O 1
ATOM 2244 N N . GLN A 1 273 ? -24.578 -5.916 26.927 1.00 94.00 273 GLN A N 1
ATOM 2245 C CA . GLN A 1 273 ? -25.499 -6.516 25.967 1.00 94.00 273 GLN A CA 1
ATOM 2246 C C . GLN A 1 273 ? -26.737 -5.642 25.749 1.00 94.00 273 GLN A C 1
ATOM 2248 O O . GLN A 1 273 ? -27.138 -5.428 24.601 1.00 94.00 273 GLN A O 1
ATOM 2253 N N . SER A 1 274 ? -27.325 -5.111 26.826 1.00 94.50 274 SER A N 1
ATOM 2254 C CA . SER A 1 274 ? -28.455 -4.182 26.733 1.00 94.50 274 SER A CA 1
ATOM 2255 C C . SER A 1 274 ? -28.079 -2.942 25.924 1.00 94.50 274 SER A C 1
ATOM 2257 O O . SER A 1 274 ? -28.781 -2.594 24.976 1.00 94.50 274 SER A O 1
ATOM 2259 N N . ARG A 1 275 ? -26.928 -2.324 26.223 1.00 95.12 275 ARG A N 1
ATOM 2260 C CA . ARG A 1 275 ? -26.476 -1.129 25.502 1.00 95.12 275 ARG A CA 1
ATOM 2261 C C . ARG A 1 275 ? -26.202 -1.406 24.020 1.00 95.12 275 ARG A C 1
ATOM 2263 O O . ARG A 1 275 ? -26.601 -0.613 23.169 1.00 95.12 275 ARG A O 1
ATOM 2270 N N . CYS A 1 276 ? -25.597 -2.548 23.687 1.00 95.94 276 CYS A N 1
ATOM 2271 C CA . CYS A 1 276 ? -25.417 -2.979 22.298 1.00 95.94 276 CYS A CA 1
ATOM 2272 C C . CYS A 1 276 ? -26.740 -3.119 21.541 1.00 95.94 276 CYS A C 1
ATOM 2274 O O . CYS A 1 276 ? -26.825 -2.707 20.383 1.00 95.94 276 CYS A O 1
ATOM 2276 N N . LYS A 1 277 ? -27.776 -3.690 22.174 1.00 96.31 277 LYS A N 1
ATOM 2277 C CA . LYS A 1 277 ? -29.104 -3.824 21.556 1.00 96.31 277 LYS A CA 1
ATOM 2278 C C . LYS A 1 277 ? -29.704 -2.457 21.225 1.00 96.31 277 LYS A C 1
ATOM 2280 O O . LYS A 1 277 ? -30.212 -2.277 20.117 1.00 96.31 277 LYS A O 1
ATOM 2285 N N . ASP A 1 278 ? -29.585 -1.484 22.124 1.00 96.06 278 ASP A N 1
ATOM 2286 C CA . ASP A 1 278 ? -30.079 -0.119 21.892 1.00 96.06 278 ASP A CA 1
ATOM 2287 C C . ASP A 1 278 ? -29.360 0.560 20.714 1.00 96.06 278 ASP A C 1
ATOM 2289 O O . ASP A 1 278 ? -29.991 1.186 19.854 1.00 96.06 278 ASP A O 1
ATOM 2293 N N . ILE A 1 279 ? -28.037 0.392 20.632 1.00 97.44 279 ILE A N 1
ATOM 2294 C CA . ILE A 1 279 ? -27.220 0.931 19.539 1.00 97.44 279 ILE A CA 1
ATOM 2295 C C . ILE A 1 279 ? -27.613 0.308 18.198 1.00 97.44 279 ILE A C 1
ATOM 2297 O O . ILE A 1 279 ? -27.887 1.037 17.245 1.00 97.44 279 ILE A O 1
ATOM 2301 N N . TYR A 1 280 ? -27.675 -1.024 18.102 1.00 97.56 280 TYR A N 1
ATOM 2302 C CA . TYR A 1 280 ? -28.035 -1.680 16.843 1.00 97.56 280 TYR A CA 1
ATOM 2303 C C . TYR A 1 280 ? -29.459 -1.355 16.401 1.00 97.56 280 TYR A C 1
ATOM 2305 O O . TYR A 1 280 ? -29.690 -1.173 15.208 1.00 97.56 280 TYR A O 1
ATOM 2313 N N . THR A 1 281 ? -30.390 -1.209 17.347 1.00 96.62 281 THR A N 1
ATOM 2314 C CA . THR A 1 281 ? -31.754 -0.752 17.048 1.00 96.62 281 THR A CA 1
ATOM 2315 C C . THR A 1 281 ? -31.736 0.642 16.421 1.00 96.62 281 THR A C 1
ATOM 2317 O O . THR A 1 281 ? -32.407 0.871 15.421 1.00 96.62 281 THR A O 1
ATOM 2320 N N . SER A 1 282 ? -30.908 1.551 16.942 1.00 96.06 282 SER A N 1
ATOM 2321 C CA . SER A 1 282 ? -30.750 2.903 16.388 1.00 96.06 282 SER A CA 1
ATOM 2322 C C . SER A 1 282 ? -30.082 2.898 15.001 1.00 96.06 282 SER A C 1
ATOM 2324 O O . SER A 1 282 ? -30.454 3.664 14.112 1.00 96.06 282 SER A O 1
ATOM 2326 N N . LEU A 1 283 ? -29.108 2.008 14.787 1.00 97.25 283 LEU A N 1
ATOM 2327 C CA . LEU A 1 283 ? -28.371 1.880 13.526 1.00 97.25 283 LEU A CA 1
ATOM 2328 C C . LEU A 1 283 ? -29.210 1.332 12.365 1.00 97.25 283 LEU A C 1
ATOM 2330 O O . LEU A 1 283 ? -28.942 1.693 11.220 1.00 97.25 283 LEU A O 1
ATOM 2334 N N . VAL A 1 284 ? -30.234 0.516 12.642 1.00 96.94 284 VAL A N 1
ATOM 2335 C CA . VAL A 1 284 ? -31.174 0.000 11.625 1.00 96.94 284 VAL A CA 1
ATOM 2336 C C . VAL A 1 284 ? -31.822 1.127 10.817 1.00 96.94 284 VAL A C 1
ATOM 2338 O O . VAL A 1 284 ? -31.990 0.983 9.604 1.00 96.94 284 VAL A O 1
ATOM 2341 N N . ASP A 1 285 ? -32.144 2.244 11.470 1.00 94.12 285 ASP A N 1
ATOM 2342 C CA . ASP A 1 285 ? -32.764 3.402 10.822 1.00 94.12 285 ASP A CA 1
ATOM 2343 C C . ASP A 1 285 ? -31.725 4.415 10.309 1.00 94.12 285 ASP A C 1
ATOM 2345 O O . ASP A 1 285 ? -31.965 5.104 9.316 1.00 94.12 285 ASP A O 1
ATOM 2349 N N . MET A 1 286 ? -30.559 4.505 10.959 1.00 94.69 286 MET A N 1
ATOM 2350 C CA . MET A 1 286 ? -29.510 5.481 10.632 1.00 94.69 286 MET A CA 1
ATOM 2351 C C . MET A 1 286 ? -28.628 5.073 9.440 1.00 94.69 286 MET A C 1
ATOM 2353 O O . MET A 1 286 ? -28.246 5.932 8.645 1.00 94.69 286 MET A O 1
ATOM 2357 N N . ASP A 1 287 ? -28.283 3.788 9.308 1.00 95.69 287 ASP A N 1
ATOM 2358 C CA . ASP A 1 287 ? -27.411 3.265 8.248 1.00 95.69 287 ASP A CA 1
ATOM 2359 C C . ASP A 1 287 ? -28.127 2.176 7.440 1.00 95.69 287 ASP A C 1
ATOM 2361 O O . ASP A 1 287 ? -27.811 0.986 7.499 1.00 95.69 287 ASP A O 1
ATOM 2365 N N . VAL A 1 288 ? -29.126 2.626 6.675 1.00 95.06 288 VAL A N 1
ATOM 2366 C CA . VAL A 1 288 ? -30.056 1.785 5.904 1.00 95.06 288 VAL A CA 1
ATOM 2367 C C . VAL A 1 288 ? -29.334 0.800 4.980 1.00 95.06 288 VAL A C 1
ATOM 2369 O O . VAL A 1 288 ? -29.783 -0.339 4.840 1.00 95.06 288 VAL A O 1
ATOM 2372 N N . ASP A 1 289 ? -28.193 1.192 4.407 1.00 96.38 289 ASP A N 1
ATOM 2373 C CA . ASP A 1 289 ? -27.390 0.338 3.520 1.00 96.38 289 ASP A CA 1
ATOM 2374 C C . ASP A 1 289 ? -26.869 -0.929 4.230 1.00 96.38 289 ASP A C 1
ATOM 2376 O O . ASP A 1 289 ? -26.648 -1.956 3.586 1.00 96.38 289 ASP A O 1
ATOM 2380 N N . HIS A 1 290 ? -26.719 -0.884 5.559 1.00 96.88 290 HIS A N 1
ATOM 2381 C CA . HIS A 1 290 ? -26.252 -1.993 6.398 1.00 96.88 290 HIS A CA 1
ATOM 2382 C C . HIS A 1 290 ? -27.332 -2.530 7.347 1.00 96.88 290 HIS A C 1
ATOM 2384 O O . HIS A 1 290 ? -27.026 -3.327 8.234 1.00 96.88 290 HIS A O 1
ATOM 2390 N N . LYS A 1 291 ? -28.606 -2.168 7.149 1.00 96.88 291 LYS A N 1
ATOM 2391 C CA . LYS A 1 291 ? -29.727 -2.577 8.013 1.00 96.88 291 LYS A CA 1
ATOM 2392 C C . LYS A 1 291 ? -29.729 -4.072 8.352 1.00 96.88 291 LYS A C 1
ATOM 2394 O O . LYS A 1 291 ? -29.822 -4.436 9.522 1.00 96.88 291 LYS A O 1
ATOM 2399 N N . HIS A 1 292 ? -29.579 -4.933 7.346 1.00 97.69 292 HIS A N 1
ATOM 2400 C CA . HIS A 1 292 ? -29.604 -6.384 7.546 1.00 97.69 292 HIS A CA 1
ATOM 2401 C C . HIS A 1 292 ? -28.457 -6.889 8.422 1.00 97.69 292 HIS A C 1
ATOM 2403 O O . HIS A 1 292 ? -28.650 -7.813 9.206 1.00 97.69 292 HIS A O 1
ATOM 2409 N N . PHE A 1 293 ? -27.287 -6.248 8.355 1.00 96.75 293 PHE A N 1
ATOM 2410 C CA . PHE A 1 293 ? -26.186 -6.573 9.255 1.00 96.75 293 PHE A CA 1
ATOM 2411 C C . PHE A 1 293 ? -26.576 -6.290 10.713 1.00 96.75 293 PHE A C 1
ATOM 2413 O O . PHE A 1 293 ? -26.361 -7.141 11.571 1.00 96.75 293 PHE A O 1
ATOM 2420 N N . TYR A 1 294 ? -27.208 -5.151 11.012 1.00 97.38 294 TYR A N 1
ATOM 2421 C CA . TYR A 1 294 ? -27.631 -4.829 12.382 1.00 97.38 294 TYR A CA 1
ATOM 2422 C C . TYR A 1 294 ? -28.773 -5.721 12.880 1.00 97.38 294 TYR A C 1
ATOM 2424 O O . TYR A 1 294 ? -28.758 -6.143 14.035 1.00 97.38 294 TYR A O 1
ATOM 2432 N N . GLU A 1 295 ? -29.726 -6.072 12.013 1.00 96.75 295 GLU A N 1
ATOM 2433 C CA . GLU A 1 295 ? -30.779 -7.049 12.326 1.00 96.75 295 GLU A CA 1
ATOM 2434 C C . GLU A 1 295 ? -30.187 -8.427 12.672 1.00 96.75 295 GLU A C 1
ATOM 2436 O O . GLU A 1 295 ? -30.646 -9.088 13.608 1.00 96.75 295 GLU A O 1
ATOM 2441 N N . ASP A 1 296 ? -29.136 -8.856 11.967 1.00 96.69 296 ASP A N 1
ATOM 2442 C CA . ASP A 1 296 ? -28.397 -10.083 12.279 1.00 96.69 296 ASP A CA 1
ATOM 2443 C C . ASP A 1 296 ? -27.706 -9.996 13.644 1.00 96.69 296 ASP A C 1
ATOM 2445 O O . ASP A 1 296 ? -27.801 -10.935 14.441 1.00 96.69 296 ASP A O 1
ATOM 2449 N N . ARG A 1 297 ? -27.062 -8.860 13.955 1.00 95.69 297 ARG A N 1
ATOM 2450 C CA . ARG A 1 297 ? -26.438 -8.634 15.271 1.00 95.69 297 ARG A CA 1
ATOM 2451 C C . ARG A 1 297 ? -27.464 -8.669 16.404 1.00 95.69 297 ARG A C 1
ATOM 2453 O O . ARG A 1 297 ? -27.227 -9.335 17.406 1.00 95.69 297 ARG A O 1
ATOM 2460 N N . LEU A 1 298 ? -28.619 -8.020 16.240 1.00 95.62 298 LEU A N 1
ATOM 2461 C CA . LEU A 1 298 ? -29.703 -8.038 17.232 1.00 95.62 298 LEU A CA 1
ATOM 2462 C C . LEU A 1 298 ? -30.203 -9.458 17.510 1.00 95.62 298 LEU A C 1
ATOM 2464 O O . LEU A 1 298 ? -30.396 -9.823 18.669 1.00 95.62 298 LEU A O 1
ATOM 2468 N N . ARG A 1 299 ? -30.369 -10.274 16.461 1.00 95.38 299 ARG A N 1
ATOM 2469 C CA . ARG A 1 299 ? -30.751 -11.686 16.604 1.00 95.38 299 ARG A CA 1
ATOM 2470 C C . ARG A 1 299 ? -29.697 -12.494 17.354 1.00 95.38 299 ARG A C 1
ATOM 2472 O O . ARG A 1 299 ? -30.064 -13.298 18.203 1.00 95.38 299 ARG A O 1
ATOM 2479 N N . ALA A 1 300 ? -28.415 -12.261 17.079 1.00 92.31 300 ALA A N 1
ATOM 2480 C CA . ALA A 1 300 ? -27.322 -12.938 17.774 1.00 92.31 300 ALA A CA 1
ATOM 2481 C C . ALA A 1 300 ? -27.259 -12.590 19.272 1.00 92.31 300 ALA A C 1
ATOM 2483 O O . ALA A 1 300 ? -26.894 -13.443 20.070 1.00 92.31 300 ALA A O 1
ATOM 2484 N N . LEU A 1 301 ? -27.649 -11.370 19.658 1.00 88.62 301 LEU A N 1
ATOM 2485 C CA . LEU A 1 301 ? -27.706 -10.931 21.059 1.00 88.62 301 LEU A CA 1
ATOM 2486 C C . LEU A 1 301 ? -29.011 -11.327 21.780 1.00 88.62 301 LEU A C 1
ATOM 2488 O O . LEU A 1 301 ? -29.152 -11.076 22.975 1.00 88.62 301 LEU A O 1
ATOM 2492 N N . ALA A 1 302 ? -30.013 -11.853 21.072 1.00 77.56 302 ALA A N 1
ATOM 2493 C CA . ALA A 1 302 ? -31.280 -12.295 21.665 1.00 77.56 302 ALA A CA 1
ATOM 2494 C C . ALA A 1 302 ? -31.235 -13.743 22.192 1.00 77.56 302 ALA A C 1
ATOM 2496 O O . ALA A 1 302 ? -32.180 -14.165 22.861 1.00 77.56 302 ALA A O 1
ATOM 2497 N N . VAL A 1 303 ? -30.165 -14.474 21.867 1.00 59.31 303 VAL A N 1
ATOM 2498 C CA . VAL A 1 303 ? -29.845 -15.830 22.344 1.00 59.31 303 VAL A CA 1
ATOM 2499 C C . VAL A 1 303 ? -28.940 -15.733 23.565 1.00 59.31 303 VAL A C 1
ATOM 2501 O O . VAL A 1 303 ? -29.137 -16.561 24.479 1.00 59.31 303 VAL A O 1
#

Radius of gyration: 26.66 Å; Cα contacts (8 Å, |Δi|>4): 286; chains: 1; bounding box: 63×33×74 Å

Solvent-accessible surface area (backbone atoms only — not comparable to full-atom values): 16711 Å² total; per-residue (Å²): 142,77,91,77,73,85,67,90,69,77,78,49,74,64,58,50,52,51,50,51,50,53,52,50,53,50,51,51,53,47,49,52,45,52,49,33,56,74,72,63,55,53,49,73,67,49,53,56,55,45,48,58,46,34,43,77,37,35,72,49,46,70,55,58,52,49,48,52,54,24,51,55,50,42,38,74,76,40,58,86,46,43,59,61,55,20,55,52,49,57,50,50,36,49,54,13,31,75,70,40,77,83,28,65,41,31,54,51,50,50,51,50,38,45,75,70,67,33,52,61,66,68,59,52,49,55,46,35,54,58,49,40,72,76,42,68,75,44,61,64,50,55,51,49,41,52,54,50,38,59,75,69,63,58,56,46,66,61,54,39,53,53,23,50,55,47,30,75,75,35,74,69,39,47,60,29,56,51,46,36,72,73,41,58,68,86,72,56,53,69,70,58,50,52,54,53,49,50,57,37,49,60,47,41,77,73,40,47,80,52,62,43,43,55,56,51,48,53,51,50,58,76,52,40,91,58,51,69,66,54,41,50,56,60,47,50,58,41,51,51,48,34,69,78,39,72,81,31,59,59,41,51,56,47,45,40,51,53,37,58,56,35,46,78,66,43,94,64,37,68,64,42,51,52,52,36,46,56,48,36,62,54,39,37,75,73,41,60,95,48,25,69,59,33,54,51,51,49,56,64,71,72,110

pLDDT: mean 94.96, std 5.8, range [56.84, 98.75]

InterPro domains:
  IPR002088 Protein prenyltransferase, alpha subunit [PF01239] (88-116)
  IPR002088 Protein prenyltransferase, alpha subunit [PF01239] (121-148)
  IPR002088 Protein prenyltransferase, alpha subunit [PF01239] (193-223)
  IPR002088 Protein prenyltransferase, alpha subunit [PS51147] (85-119)
  IPR002088 Protein prenyltransferase, alpha subunit [PS51147] (120-154)
  IPR002088 Protein prenyltransferase, alpha subunit [PS51147] (192-226)

Organism: NCBI:txid120398

Mean predicted aligned error: 4.83 Å